Protein AF-A0A948TNM2-F1 (afdb_monomer_lite)

Organism: NCBI:txid2838731

Foldseek 3Di:
DQKKKWKKWKKWFPDDDQKTFIDIDGPDIGRDPVVSLVVLQVVLVVVVVVVVVVCVVCVVVVHDDDDGMDGQWMKIFIADPPDPPDDRWGQKMWIGGSNSHTQAIQPGRGSPPLPDADLADAPVRFDDDALAWWWFADDRMTGIWGFQFTAGHNVNQVVVQVVQVVVVHGDSHGSLSQFTWIAGQDAAPRTDGGHSNRIGHDPDDDDPVNSLLNVLVSLLCCLFVVGDDDLVSLLVQLAPPVSLVSNLVRLQVNLPDLDHDGDDDPNLVRLVVSNVSSVPDPVSSVSSVVSVVSVVVSVVVD

Structure (mmCIF, N/CA/C/O backbone):
data_AF-A0A948TNM2-F1
#
_entry.id   AF-A0A948TNM2-F1
#
loop_
_atom_site.group_PDB
_atom_site.id
_atom_site.type_symbol
_atom_site.label_atom_id
_atom_site.label_alt_id
_atom_site.label_comp_id
_atom_site.label_asym_id
_atom_site.label_entity_id
_atom_site.label_seq_id
_atom_site.pdbx_PDB_ins_code
_atom_site.Cartn_x
_atom_site.Cartn_y
_atom_site.Cartn_z
_atom_site.occupancy
_atom_site.B_iso_or_equiv
_atom_site.auth_seq_id
_atom_site.auth_comp_id
_atom_site.auth_asym_id
_atom_site.auth_atom_id
_atom_site.pdbx_PDB_model_num
ATOM 1 N N . MET A 1 1 ? 6.700 3.437 -33.173 1.00 57.34 1 MET A N 1
ATOM 2 C CA . MET A 1 1 ? 6.905 4.566 -32.240 1.00 57.34 1 MET A CA 1
ATOM 3 C C . MET A 1 1 ? 8.145 4.255 -31.426 1.00 57.34 1 MET A C 1
ATOM 5 O O . MET A 1 1 ? 8.293 3.103 -31.042 1.00 57.34 1 MET A O 1
ATOM 9 N N . ASN A 1 2 ? 9.042 5.221 -31.224 1.00 77.94 2 ASN A N 1
ATOM 10 C CA . ASN A 1 2 ? 10.232 5.009 -30.397 1.00 77.94 2 ASN A CA 1
ATOM 11 C C . ASN A 1 2 ? 9.853 5.273 -28.939 1.00 77.94 2 ASN A C 1
ATOM 13 O O . ASN A 1 2 ? 9.448 6.389 -28.610 1.00 77.94 2 ASN A O 1
ATOM 17 N N . THR A 1 3 ? 9.951 4.249 -28.096 1.00 84.06 3 THR A N 1
ATOM 18 C CA . THR A 1 3 ? 9.812 4.374 -26.644 1.00 84.06 3 THR A CA 1
ATOM 19 C C . THR A 1 3 ? 11.184 4.354 -25.985 1.00 84.06 3 THR A C 1
ATOM 21 O O . THR A 1 3 ? 12.165 3.858 -26.551 1.00 84.06 3 THR A O 1
ATOM 24 N N . ILE A 1 4 ? 11.258 4.938 -24.796 1.00 90.88 4 ILE A N 1
ATOM 25 C CA . ILE A 1 4 ? 12.421 4.871 -23.911 1.00 90.88 4 ILE A CA 1
ATOM 26 C C . ILE A 1 4 ? 11.987 4.333 -22.556 1.00 90.88 4 ILE A C 1
ATOM 28 O O . ILE A 1 4 ? 10.833 4.471 -22.170 1.00 90.88 4 ILE A O 1
ATOM 32 N N . TYR A 1 5 ? 12.925 3.738 -21.835 1.00 92.88 5 TYR A N 1
ATOM 33 C CA . TYR A 1 5 ? 12.740 3.287 -20.464 1.00 92.88 5 TYR A CA 1
ATOM 34 C C . TYR A 1 5 ? 13.511 4.227 -19.551 1.00 92.88 5 TYR A C 1
ATOM 36 O O . TYR A 1 5 ? 14.743 4.245 -19.582 1.00 92.88 5 TYR A O 1
ATOM 44 N N . GLU A 1 6 ? 12.791 5.021 -18.776 1.00 94.12 6 GLU A N 1
ATOM 45 C CA . GLU A 1 6 ? 13.362 5.844 -17.722 1.00 94.12 6 GLU A CA 1
ATOM 46 C C . GLU A 1 6 ? 13.510 5.004 -16.457 1.00 94.12 6 GLU A C 1
ATOM 48 O O . GLU A 1 6 ? 12.565 4.344 -16.036 1.00 94.12 6 GLU A O 1
ATOM 53 N N . LEU A 1 7 ? 14.706 5.013 -15.874 1.00 97.06 7 LEU A N 1
ATOM 54 C CA . LEU A 1 7 ? 14.984 4.409 -14.580 1.00 97.06 7 LEU A CA 1
ATOM 55 C C . LEU A 1 7 ? 15.016 5.508 -13.520 1.00 97.06 7 LEU A C 1
ATOM 57 O O . LEU A 1 7 ? 15.841 6.422 -13.590 1.00 97.06 7 LEU A O 1
ATOM 61 N N . ILE A 1 8 ? 14.158 5.367 -12.521 1.00 95.94 8 ILE A N 1
ATOM 62 C CA . ILE A 1 8 ? 13.980 6.304 -11.420 1.00 95.94 8 ILE A CA 1
ATOM 63 C C . ILE A 1 8 ? 14.399 5.600 -10.131 1.00 95.94 8 ILE A C 1
ATOM 65 O O . ILE A 1 8 ? 13.965 4.486 -9.834 1.00 95.94 8 ILE A O 1
ATOM 69 N N . HIS A 1 9 ? 15.269 6.245 -9.364 1.00 96.56 9 HIS A N 1
ATOM 70 C CA . HIS A 1 9 ? 15.626 5.851 -8.008 1.00 96.56 9 HIS A CA 1
ATOM 71 C C . HIS A 1 9 ? 14.720 6.578 -7.022 1.00 96.56 9 HIS A C 1
ATOM 73 O O . HIS A 1 9 ? 14.620 7.805 -7.057 1.00 96.56 9 HIS A O 1
ATOM 79 N N . ILE A 1 10 ? 14.063 5.810 -6.155 1.00 95.75 10 ILE A N 1
ATOM 80 C CA . ILE A 1 10 ? 13.128 6.323 -5.160 1.00 95.75 10 ILE A CA 1
ATOM 81 C C . ILE A 1 10 ? 13.829 6.279 -3.805 1.00 95.75 10 ILE A C 1
ATOM 83 O O . ILE A 1 10 ? 14.058 5.209 -3.231 1.00 95.75 10 ILE A O 1
ATOM 87 N N . GLU A 1 11 ? 14.171 7.449 -3.287 1.00 94.31 11 GLU A N 1
ATOM 88 C CA . GLU A 1 11 ? 14.730 7.629 -1.955 1.00 94.31 11 GLU A CA 1
ATOM 89 C C . GLU A 1 11 ? 13.631 8.015 -0.974 1.00 94.31 11 GLU A C 1
ATOM 91 O O . GLU A 1 11 ? 12.723 8.769 -1.307 1.00 94.31 11 GLU A O 1
ATOM 96 N N . VAL A 1 12 ? 13.734 7.559 0.269 1.00 93.50 12 VAL A N 1
ATOM 97 C CA . VAL A 1 12 ? 12.827 7.974 1.338 1.00 93.50 12 VAL A CA 1
ATOM 98 C C . VAL A 1 12 ? 13.608 8.447 2.550 1.00 93.50 12 VAL A C 1
ATOM 100 O O . VAL A 1 12 ? 14.609 7.849 2.949 1.00 93.50 12 VAL A O 1
ATOM 103 N N . GLU A 1 13 ? 13.141 9.530 3.159 1.00 89.81 13 GLU A N 1
ATOM 104 C CA . GLU A 1 13 ? 13.750 10.075 4.361 1.00 89.81 13 GLU A CA 1
ATOM 105 C C . GLU A 1 13 ? 13.597 9.126 5.556 1.00 89.81 13 GLU A C 1
ATOM 107 O O . GLU A 1 13 ? 12.609 8.398 5.726 1.00 89.81 13 GLU A O 1
ATOM 112 N N . ASN A 1 14 ? 14.558 9.192 6.477 1.00 83.62 14 ASN A N 1
ATOM 113 C CA . ASN A 1 14 ? 14.558 8.427 7.715 1.00 83.62 14 ASN A CA 1
ATOM 114 C C . ASN A 1 14 ? 13.606 8.987 8.784 1.00 83.62 14 ASN A C 1
ATOM 116 O O . ASN A 1 14 ? 13.937 9.109 9.963 1.00 83.62 14 ASN A O 1
ATOM 120 N N . GLN A 1 15 ? 12.378 9.273 8.367 1.00 85.19 15 GLN A N 1
ATOM 121 C CA . GLN A 1 15 ? 11.278 9.695 9.216 1.00 85.19 15 GLN A CA 1
ATOM 122 C C . GLN A 1 15 ? 10.554 8.480 9.822 1.00 85.19 15 GLN A C 1
ATOM 124 O O . GLN A 1 15 ? 10.723 7.323 9.403 1.00 85.19 15 GLN A O 1
ATOM 129 N N . ARG A 1 16 ? 9.774 8.728 10.876 1.00 88.81 16 ARG A N 1
ATOM 130 C CA . ARG A 1 16 ? 8.898 7.714 11.476 1.00 88.81 16 ARG A CA 1
ATOM 131 C C . ARG A 1 16 ? 7.598 7.640 10.685 1.00 88.81 16 ARG A C 1
ATOM 133 O O . ARG A 1 16 ? 7.156 8.631 10.133 1.00 88.81 16 ARG A O 1
ATOM 140 N N . TYR A 1 17 ? 6.964 6.476 10.719 1.00 94.44 17 TYR A N 1
ATOM 141 C CA . TYR A 1 17 ? 5.573 6.327 10.305 1.00 94.44 17 TYR A CA 1
ATOM 142 C C . TYR A 1 17 ? 4.623 7.293 11.033 1.00 94.44 17 TYR A C 1
ATOM 144 O O . TYR A 1 17 ? 4.920 7.680 12.170 1.00 94.44 17 TYR A O 1
ATOM 152 N N . PRO A 1 18 ? 3.452 7.606 10.443 1.00 94.25 18 PRO A N 1
ATOM 153 C CA . PRO A 1 18 ? 2.850 6.962 9.263 1.00 94.25 18 PRO A CA 1
ATOM 154 C C . PRO A 1 18 ? 3.358 7.469 7.916 1.00 94.25 18 PRO A C 1
ATOM 156 O O . PRO A 1 18 ? 3.362 6.682 6.983 1.00 94.25 18 PRO A O 1
ATOM 159 N N . LEU A 1 19 ? 3.844 8.705 7.839 1.00 94.19 19 LEU A N 1
ATOM 160 C CA . LEU A 1 19 ? 4.188 9.375 6.590 1.00 94.19 19 LEU A CA 1
ATOM 161 C C . LEU A 1 19 ? 5.676 9.714 6.540 1.00 94.19 19 LEU A C 1
ATOM 163 O O . LEU A 1 19 ? 6.256 10.123 7.547 1.00 94.19 19 LEU A O 1
ATOM 167 N N . ARG A 1 20 ? 6.296 9.535 5.374 1.00 93.12 20 ARG A N 1
ATOM 168 C CA . ARG A 1 20 ? 7.705 9.855 5.142 1.00 93.12 20 ARG A CA 1
ATOM 169 C C . ARG A 1 20 ? 7.870 10.524 3.789 1.00 93.12 20 ARG A C 1
ATOM 171 O O . ARG A 1 20 ? 7.269 10.088 2.813 1.00 93.12 20 ARG A O 1
ATOM 178 N N . LYS A 1 21 ? 8.723 11.540 3.721 1.00 94.38 21 LYS A N 1
ATOM 179 C CA . LYS A 1 21 ? 9.034 12.227 2.463 1.00 94.38 21 LYS A CA 1
ATOM 180 C C . LYS A 1 21 ? 9.860 11.354 1.528 1.00 94.38 21 LYS A C 1
ATOM 182 O O . LYS A 1 21 ? 10.791 10.682 1.977 1.00 94.38 21 LYS A O 1
ATOM 187 N N . ILE A 1 22 ? 9.512 11.394 0.248 1.00 93.38 22 ILE A N 1
ATOM 188 C CA . ILE A 1 22 ? 10.219 10.717 -0.830 1.00 93.38 22 ILE A CA 1
ATOM 189 C C . ILE A 1 22 ? 10.864 11.737 -1.760 1.00 93.38 22 ILE A C 1
ATOM 191 O O . ILE A 1 22 ? 10.379 12.854 -1.940 1.00 93.38 22 ILE A O 1
ATOM 195 N N . LYS A 1 23 ? 11.978 11.320 -2.353 1.00 93.50 23 LYS A N 1
ATOM 196 C CA . LYS A 1 23 ? 12.622 12.000 -3.462 1.00 93.50 23 LYS A CA 1
ATOM 197 C C . LYS A 1 23 ? 12.811 11.016 -4.609 1.00 93.50 23 LYS A C 1
ATOM 199 O O . LYS A 1 23 ? 13.346 9.927 -4.422 1.00 93.50 23 LYS A O 1
ATOM 204 N N . GLU A 1 24 ? 12.388 11.427 -5.792 1.00 93.19 24 GLU A N 1
ATOM 205 C CA . GLU A 1 24 ? 12.561 10.670 -7.025 1.00 93.19 24 GLU A CA 1
ATOM 206 C C . GLU A 1 24 ? 13.699 11.287 -7.831 1.00 93.19 24 GLU A C 1
ATOM 208 O O . GLU A 1 24 ? 13.716 12.494 -8.085 1.00 93.19 24 GLU A O 1
ATOM 213 N N . ASN A 1 25 ? 14.6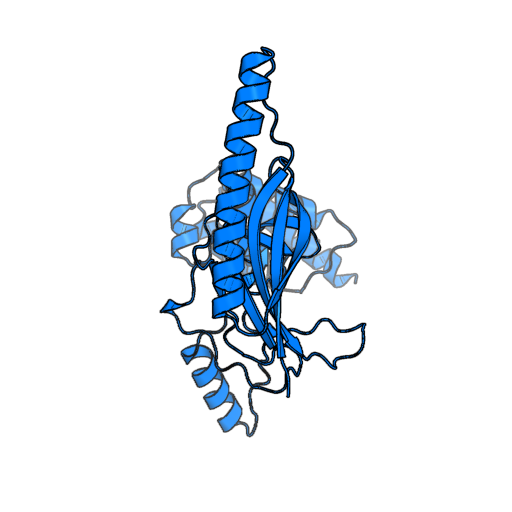64 10.466 -8.234 1.00 92.88 25 ASN A N 1
ATOM 214 C CA . ASN A 1 25 ? 15.779 10.902 -9.063 1.00 92.88 25 ASN A CA 1
ATOM 215 C C . ASN A 1 25 ? 15.818 10.050 -10.335 1.00 92.88 25 ASN A C 1
ATOM 217 O O . ASN A 1 25 ? 15.967 8.831 -10.267 1.00 92.88 25 ASN A O 1
ATOM 221 N N . SER A 1 26 ? 15.721 10.683 -11.504 1.00 93.56 26 SER A N 1
ATOM 222 C CA . SER A 1 26 ? 15.969 10.004 -12.780 1.00 93.56 26 SER A CA 1
ATOM 223 C C . SER A 1 26 ? 17.463 9.688 -12.890 1.00 93.56 26 SER A C 1
ATOM 225 O O . SER A 1 26 ? 18.293 10.598 -12.903 1.00 93.56 26 SER A O 1
ATOM 227 N N . ILE A 1 27 ? 17.816 8.400 -12.928 1.00 94.12 27 ILE A N 1
ATOM 228 C CA . ILE A 1 27 ? 19.214 7.931 -12.939 1.00 94.12 27 ILE A CA 1
ATOM 229 C C . ILE A 1 27 ? 19.663 7.418 -14.311 1.00 94.12 27 ILE A C 1
ATOM 231 O O . ILE A 1 27 ? 20.847 7.148 -14.519 1.00 94.12 27 ILE A O 1
ATOM 235 N N . GLY A 1 28 ? 18.751 7.303 -15.281 1.00 94.06 28 GLY A N 1
ATOM 236 C CA . GLY A 1 28 ? 19.132 7.023 -16.661 1.00 94.06 28 GLY A CA 1
ATOM 237 C C . GLY A 1 28 ? 17.968 6.757 -17.608 1.00 94.06 28 GLY A C 1
ATOM 238 O O . GLY A 1 28 ? 16.899 6.309 -17.205 1.00 94.06 28 GLY A O 1
ATOM 239 N N . LEU A 1 29 ? 18.223 6.982 -18.899 1.00 94.75 29 LEU A N 1
ATOM 240 C CA . LEU A 1 29 ? 17.313 6.661 -19.996 1.00 94.75 29 LEU A CA 1
ATOM 241 C C . LEU A 1 29 ? 17.891 5.518 -20.831 1.00 94.75 29 LEU A C 1
ATOM 243 O O . LEU A 1 29 ? 19.058 5.541 -21.229 1.00 94.75 29 LEU A O 1
ATOM 247 N N . PHE A 1 30 ? 17.066 4.519 -21.127 1.00 94.94 30 PHE A N 1
ATOM 248 C CA . PHE A 1 30 ? 17.490 3.284 -21.773 1.00 94.94 30 PHE A CA 1
ATOM 249 C C . PHE A 1 30 ? 16.611 2.950 -22.975 1.00 94.94 30 PHE A C 1
ATOM 251 O O . PHE A 1 30 ? 15.424 3.244 -23.024 1.00 94.94 30 PHE A O 1
ATOM 258 N N . THR A 1 31 ? 17.199 2.266 -23.953 1.00 94.00 31 THR A N 1
ATOM 259 C CA . THR A 1 31 ? 16.502 1.857 -25.186 1.00 94.00 31 THR A CA 1
ATOM 260 C C . THR A 1 31 ? 15.672 0.584 -25.034 1.00 94.00 31 THR A C 1
ATOM 262 O O . THR A 1 31 ? 14.924 0.235 -25.935 1.00 94.00 31 THR A O 1
ATOM 265 N N . THR A 1 32 ? 15.829 -0.145 -23.927 1.00 94.62 32 THR A N 1
ATOM 266 C CA . THR A 1 32 ? 15.145 -1.423 -23.671 1.00 94.62 32 THR A CA 1
ATOM 267 C C . THR A 1 32 ? 14.991 -1.634 -22.168 1.00 94.62 32 THR A C 1
ATOM 269 O O . THR A 1 32 ? 15.919 -1.285 -21.428 1.00 94.62 32 THR A O 1
ATOM 272 N N . LEU A 1 33 ? 13.931 -2.326 -21.746 1.00 94.81 33 LEU A N 1
ATOM 273 C CA . LEU A 1 33 ? 13.712 -2.721 -20.352 1.00 94.81 33 LEU A CA 1
ATOM 274 C C . LEU A 1 33 ? 14.909 -3.479 -19.753 1.00 94.81 33 LEU A C 1
ATOM 276 O O . LEU A 1 33 ? 15.366 -3.145 -18.667 1.00 94.81 33 LEU A O 1
ATOM 280 N N . GLU A 1 34 ? 15.482 -4.443 -20.481 1.00 97.31 34 GLU A N 1
ATOM 281 C CA . GLU A 1 34 ? 16.622 -5.237 -19.993 1.00 97.31 34 GLU A CA 1
ATOM 282 C C . GLU A 1 34 ? 17.845 -4.358 -19.668 1.00 97.31 34 GLU A C 1
ATOM 284 O O . GLU A 1 34 ? 18.534 -4.561 -18.667 1.00 97.31 34 GLU A O 1
ATOM 289 N N . LYS A 1 35 ? 18.117 -3.342 -20.497 1.00 97.75 35 LYS A N 1
ATOM 290 C CA . LYS A 1 35 ? 19.194 -2.374 -20.233 1.00 97.75 35 LYS A CA 1
ATOM 291 C C . LYS A 1 35 ? 18.892 -1.508 -19.011 1.00 97.75 35 LYS A C 1
ATOM 293 O O . LYS A 1 35 ? 19.814 -1.288 -18.231 1.00 97.75 35 LYS A O 1
ATOM 298 N N . ALA A 1 36 ? 17.645 -1.068 -18.827 1.00 97.56 36 ALA A N 1
ATOM 299 C CA . ALA A 1 36 ? 17.237 -0.328 -17.632 1.00 97.56 36 ALA A CA 1
ATOM 300 C C . ALA A 1 36 ? 17.401 -1.182 -16.365 1.00 97.56 36 ALA A C 1
ATOM 302 O O . ALA A 1 36 ? 18.010 -0.736 -15.400 1.00 97.56 36 ALA A O 1
ATOM 303 N N . GLN A 1 37 ? 16.989 -2.452 -16.402 1.00 98.06 37 GLN A N 1
ATOM 304 C CA . GLN A 1 37 ? 17.174 -3.401 -15.298 1.00 98.06 37 GLN A CA 1
ATOM 305 C C . GLN A 1 37 ? 18.657 -3.655 -14.992 1.00 98.06 37 GLN A C 1
ATOM 307 O O . GLN A 1 37 ? 19.063 -3.655 -13.832 1.00 98.06 37 GLN A O 1
ATOM 312 N N . LYS A 1 38 ? 19.506 -3.811 -16.016 1.00 98.00 38 LYS A N 1
ATOM 313 C CA . LYS A 1 38 ? 20.966 -3.891 -15.823 1.00 98.00 38 LYS A CA 1
ATOM 314 C C . LYS A 1 38 ? 21.534 -2.602 -15.224 1.00 98.00 38 LYS A C 1
ATOM 316 O O . LYS A 1 38 ? 22.444 -2.680 -14.404 1.00 98.00 38 LYS A O 1
ATOM 321 N N . GLY A 1 39 ? 21.018 -1.440 -15.626 1.00 97.75 39 GLY A N 1
ATOM 322 C CA . GLY A 1 39 ? 21.351 -0.139 -15.041 1.00 97.75 39 GLY A CA 1
ATOM 323 C C . GLY A 1 39 ? 20.997 -0.069 -13.555 1.00 97.75 39 GLY A C 1
ATOM 324 O O . GLY A 1 39 ? 21.856 0.267 -12.748 1.00 97.75 39 GLY A O 1
ATOM 325 N N . MET A 1 40 ? 19.787 -0.498 -13.190 1.00 98.12 40 MET A N 1
ATOM 326 C CA . MET A 1 40 ? 19.318 -0.589 -11.804 1.00 98.12 40 MET A CA 1
ATOM 327 C C . MET A 1 40 ? 20.234 -1.471 -10.955 1.00 98.12 40 MET A C 1
ATOM 329 O O . MET A 1 40 ? 20.705 -1.041 -9.908 1.00 98.12 40 MET A O 1
ATOM 333 N N . MET A 1 41 ? 20.561 -2.678 -11.426 1.00 97.88 41 MET A N 1
ATOM 334 C CA . MET A 1 41 ? 21.439 -3.583 -10.674 1.00 97.88 41 MET A CA 1
ATOM 335 C C . MET A 1 41 ? 22.857 -3.026 -10.493 1.00 97.88 41 MET A C 1
ATOM 337 O O . MET A 1 41 ? 23.485 -3.286 -9.468 1.00 97.88 41 MET A O 1
ATOM 341 N N . ARG A 1 42 ? 23.367 -2.251 -11.460 1.00 97.06 42 ARG A N 1
ATOM 342 C CA . ARG A 1 42 ? 24.647 -1.538 -11.314 1.00 97.06 42 ARG A CA 1
ATOM 343 C C . ARG A 1 42 ? 24.547 -0.440 -10.263 1.00 97.06 42 ARG A C 1
ATOM 345 O O . ARG A 1 42 ? 25.373 -0.420 -9.363 1.00 97.06 42 ARG A O 1
ATOM 352 N N . HIS A 1 43 ? 23.503 0.386 -10.329 1.00 96.75 43 HIS A N 1
ATOM 353 C CA . HIS A 1 43 ? 23.261 1.438 -9.344 1.00 96.75 43 HIS A CA 1
ATOM 354 C C . HIS A 1 43 ? 23.161 0.874 -7.922 1.00 96.75 43 HIS A C 1
ATOM 356 O O . HIS A 1 43 ? 23.785 1.402 -7.013 1.00 96.75 43 HIS A O 1
ATOM 362 N N . ILE A 1 44 ? 22.437 -0.233 -7.722 1.00 95.62 44 ILE A N 1
ATOM 363 C CA . ILE A 1 44 ? 22.359 -0.918 -6.421 1.00 95.62 44 ILE A CA 1
ATOM 364 C C . ILE A 1 44 ? 23.754 -1.342 -5.942 1.00 95.62 44 ILE A C 1
ATOM 366 O O . ILE A 1 44 ? 24.104 -1.132 -4.784 1.00 95.62 44 ILE A O 1
ATOM 370 N N . ALA A 1 45 ? 24.564 -1.939 -6.820 1.00 94.50 45 ALA A N 1
ATOM 371 C CA . ALA A 1 45 ? 25.908 -2.383 -6.460 1.00 94.50 45 ALA A CA 1
ATOM 372 C C . ALA A 1 45 ? 26.846 -1.215 -6.114 1.00 94.50 45 ALA A C 1
ATOM 374 O O . ALA A 1 45 ? 27.697 -1.362 -5.235 1.00 94.50 45 ALA A O 1
ATOM 375 N N . ASP A 1 46 ? 26.706 -0.079 -6.794 1.00 92.56 46 ASP A N 1
ATOM 376 C CA . ASP A 1 46 ? 27.507 1.116 -6.539 1.00 92.56 46 ASP A CA 1
ATOM 377 C C . ASP A 1 46 ? 27.082 1.794 -5.225 1.00 92.56 46 ASP A C 1
ATOM 379 O O . ASP A 1 46 ? 27.935 2.025 -4.369 1.00 92.56 46 ASP A O 1
ATOM 383 N N . GLU A 1 47 ? 25.776 1.936 -4.982 1.00 88.94 47 GLU A N 1
ATOM 384 C CA . GLU A 1 47 ? 25.199 2.388 -3.704 1.00 88.94 47 GLU A CA 1
ATOM 385 C C . GLU A 1 47 ? 25.675 1.542 -2.515 1.00 88.94 47 GLU A C 1
ATOM 387 O O . GLU A 1 47 ? 26.013 2.062 -1.452 1.00 88.94 47 GLU A O 1
ATOM 392 N N . MET A 1 48 ? 25.712 0.214 -2.662 1.00 87.19 48 MET A N 1
ATOM 393 C CA . MET A 1 48 ? 26.184 -0.674 -1.594 1.00 87.19 48 MET A CA 1
ATOM 394 C C . MET A 1 48 ? 27.657 -0.428 -1.251 1.00 87.19 48 MET A C 1
ATOM 396 O O . MET A 1 48 ? 28.013 -0.419 -0.071 1.00 87.19 48 MET A O 1
ATOM 400 N N . LYS A 1 49 ? 28.509 -0.215 -2.261 1.00 88.56 49 LYS A N 1
ATOM 401 C CA . LYS A 1 49 ? 29.936 0.079 -2.056 1.00 88.56 49 LYS A CA 1
ATOM 402 C C . LYS A 1 49 ? 30.140 1.446 -1.416 1.00 88.56 49 LYS A C 1
ATOM 404 O O . LYS A 1 49 ? 30.964 1.564 -0.513 1.00 88.56 49 LYS A O 1
ATOM 409 N N . GLU A 1 50 ? 29.405 2.456 -1.875 1.00 84.81 50 GLU A N 1
ATOM 410 C CA . GLU A 1 50 ? 29.485 3.812 -1.334 1.00 84.81 50 GLU A CA 1
ATOM 411 C C . GLU A 1 50 ? 29.054 3.831 0.135 1.00 84.81 50 GLU A C 1
ATOM 413 O O . GLU A 1 50 ? 29.817 4.277 0.988 1.00 84.81 50 GLU A O 1
ATOM 418 N N . ASN A 1 51 ? 27.919 3.209 0.464 1.00 83.88 51 ASN A N 1
ATOM 419 C CA . ASN A 1 51 ? 27.449 3.089 1.844 1.00 83.88 51 ASN A CA 1
ATOM 420 C C . ASN A 1 51 ? 28.450 2.357 2.757 1.00 83.88 51 ASN A C 1
ATOM 422 O O . ASN A 1 51 ? 28.660 2.773 3.898 1.00 83.88 51 ASN A O 1
ATOM 426 N N . GLU A 1 52 ? 29.088 1.280 2.281 1.00 84.62 52 GLU A N 1
ATOM 427 C CA . GLU A 1 52 ? 30.129 0.576 3.043 1.00 84.62 52 GLU A CA 1
ATOM 428 C C . GLU A 1 52 ? 31.360 1.463 3.275 1.00 84.62 52 GLU A C 1
ATOM 430 O O . GLU A 1 52 ? 31.900 1.500 4.383 1.00 84.62 52 GLU A O 1
ATOM 435 N N . HIS A 1 53 ? 31.798 2.190 2.246 1.00 81.56 53 HIS A N 1
ATOM 436 C CA . HIS A 1 53 ? 32.936 3.098 2.334 1.00 81.56 53 HIS A CA 1
ATOM 437 C C . HIS A 1 53 ? 32.665 4.251 3.306 1.00 81.56 53 HIS A C 1
ATOM 439 O O . HIS A 1 53 ? 33.445 4.464 4.234 1.00 81.56 53 HIS A O 1
ATOM 445 N N . THR A 1 54 ? 31.533 4.941 3.153 1.00 79.19 54 THR A N 1
ATOM 446 C CA . THR A 1 54 ? 31.119 6.033 4.038 1.00 79.19 54 THR A CA 1
ATOM 447 C C . THR A 1 54 ? 31.010 5.556 5.478 1.00 79.19 54 THR A C 1
ATOM 449 O O . THR A 1 54 ? 31.521 6.209 6.382 1.00 79.19 54 THR A O 1
ATOM 452 N N . ARG A 1 55 ? 30.403 4.387 5.714 1.00 81.12 55 ARG A N 1
ATOM 453 C CA . ARG A 1 55 ? 30.289 3.827 7.062 1.00 81.12 55 ARG A CA 1
ATOM 454 C C . ARG A 1 55 ? 31.656 3.615 7.725 1.00 81.12 55 ARG A C 1
ATOM 456 O O . ARG A 1 55 ? 31.783 3.933 8.904 1.00 81.12 55 ARG A O 1
ATOM 463 N N . LYS A 1 56 ? 32.659 3.119 6.990 1.00 82.94 56 LYS A N 1
ATOM 464 C CA . LYS A 1 56 ? 34.029 2.949 7.511 1.00 82.94 56 LYS A CA 1
ATOM 465 C C . LYS A 1 56 ? 34.655 4.282 7.919 1.00 82.94 56 LYS A C 1
ATOM 467 O O . LYS A 1 56 ? 35.225 4.350 8.998 1.00 82.94 56 LYS A O 1
ATOM 472 N N . LEU A 1 57 ? 34.477 5.339 7.122 1.00 82.12 57 LEU A N 1
ATOM 473 C CA . LEU A 1 57 ? 34.977 6.681 7.456 1.00 82.12 57 LEU A CA 1
ATOM 474 C C . LEU A 1 57 ? 34.377 7.210 8.771 1.00 82.12 57 LEU A C 1
ATOM 476 O O . LEU A 1 57 ? 35.112 7.658 9.642 1.00 82.12 57 LEU A O 1
ATOM 480 N N . PHE A 1 58 ? 33.057 7.081 8.968 1.00 81.69 58 PHE A N 1
ATOM 481 C CA . PHE A 1 58 ? 32.419 7.473 10.237 1.00 81.69 58 PHE A CA 1
ATOM 482 C C . PHE A 1 58 ? 32.949 6.663 11.433 1.00 81.69 58 PHE A C 1
ATOM 484 O O . PHE A 1 58 ? 33.168 7.225 12.506 1.00 81.69 58 PHE A O 1
ATOM 491 N N . GLU A 1 59 ? 33.151 5.350 11.260 1.00 81.56 59 GLU A N 1
ATOM 492 C CA . GLU A 1 59 ? 33.707 4.476 12.302 1.00 81.56 59 GLU A CA 1
ATOM 493 C C . GLU A 1 59 ? 35.162 4.856 12.659 1.00 81.56 59 GLU A C 1
ATOM 495 O O . GLU A 1 59 ? 35.512 4.839 13.840 1.00 81.56 59 GLU A O 1
ATOM 500 N N . GLU A 1 60 ? 35.983 5.247 11.676 1.00 84.38 60 GLU A N 1
ATOM 501 C CA . GLU A 1 60 ? 37.359 5.736 11.872 1.00 84.38 60 GLU A CA 1
ATOM 502 C C . GLU A 1 60 ? 37.408 7.086 12.605 1.00 84.38 60 GLU A C 1
ATOM 504 O O . GLU A 1 60 ? 38.234 7.268 13.502 1.00 84.38 60 GLU A O 1
ATOM 509 N N . ASP A 1 61 ? 36.475 7.991 12.303 1.00 82.19 61 ASP A N 1
ATOM 510 C CA . ASP A 1 61 ? 36.369 9.313 12.938 1.00 82.19 61 ASP A CA 1
ATOM 511 C C . ASP A 1 61 ? 35.717 9.270 14.338 1.00 82.19 61 ASP A C 1
ATOM 513 O O . ASP A 1 61 ? 35.564 10.296 15.007 1.00 82.19 61 ASP A O 1
ATOM 517 N N . GLY A 1 62 ? 35.324 8.084 14.820 1.00 77.94 62 GLY A N 1
ATOM 518 C CA . GLY A 1 62 ? 34.643 7.909 16.108 1.00 77.94 62 GLY A CA 1
ATOM 519 C C . GLY A 1 62 ? 33.220 8.484 16.139 1.00 77.94 62 GLY A C 1
ATOM 520 O O . GLY A 1 62 ? 32.610 8.591 17.209 1.00 77.94 62 GLY A O 1
ATOM 521 N N . GLU A 1 63 ? 32.673 8.842 14.977 1.00 75.75 63 GLU A N 1
ATOM 522 C CA . GLU A 1 63 ? 31.327 9.369 14.826 1.00 75.75 63 GLU A CA 1
ATOM 523 C C . GLU A 1 63 ? 30.307 8.251 14.577 1.00 75.75 63 GLU A C 1
ATOM 525 O O . GLU A 1 63 ? 30.569 7.208 13.980 1.00 75.75 63 GLU A O 1
ATOM 530 N N . LYS A 1 64 ? 29.066 8.465 15.025 1.00 70.69 64 LYS A N 1
ATOM 531 C CA . LYS A 1 64 ? 27.972 7.555 14.673 1.00 70.69 64 LYS A CA 1
ATOM 532 C C . LYS A 1 64 ? 27.447 7.910 13.294 1.00 70.69 64 LYS A C 1
ATOM 534 O O . LYS A 1 64 ? 26.835 8.966 13.133 1.00 70.69 64 LYS A O 1
ATOM 539 N N . TRP A 1 65 ? 27.583 6.979 12.354 1.00 66.25 65 TRP A N 1
ATOM 540 C CA . TRP A 1 65 ? 26.930 7.065 11.052 1.00 66.25 65 TRP A CA 1
ATOM 541 C C . TRP A 1 65 ? 25.425 7.337 11.208 1.00 66.25 65 TRP A C 1
ATOM 543 O O . TRP A 1 65 ? 24.709 6.607 11.905 1.00 66.25 65 TRP A O 1
ATOM 553 N N . LYS A 1 66 ? 24.943 8.412 10.575 1.00 65.88 66 LYS A N 1
ATOM 554 C CA . LYS A 1 66 ? 23.526 8.790 10.536 1.00 65.88 66 LYS A CA 1
ATOM 555 C C . LYS A 1 66 ? 23.015 8.686 9.105 1.00 65.88 66 LYS A C 1
ATOM 557 O O . LYS A 1 66 ? 23.380 9.487 8.254 1.00 65.88 66 LYS A O 1
ATOM 562 N N . ILE A 1 67 ? 22.130 7.723 8.873 1.00 69.00 67 ILE A N 1
ATOM 563 C CA . ILE A 1 67 ? 21.390 7.595 7.616 1.00 69.00 67 ILE A CA 1
ATOM 564 C C . ILE A 1 67 ? 20.237 8.606 7.619 1.00 69.00 67 ILE A C 1
ATOM 566 O O . ILE A 1 67 ? 19.327 8.497 8.453 1.00 69.00 67 ILE A O 1
ATOM 570 N N . TYR A 1 68 ? 20.265 9.558 6.686 1.00 75.44 68 TYR A N 1
ATOM 571 C CA . TYR A 1 68 ? 19.204 10.556 6.503 1.00 75.44 68 TYR A CA 1
ATOM 572 C C . TYR A 1 68 ? 18.142 10.116 5.488 1.00 75.44 68 TYR A C 1
ATOM 574 O O . TYR A 1 68 ? 16.964 10.393 5.707 1.00 75.44 68 TYR A O 1
ATOM 582 N N . SER A 1 69 ? 18.524 9.367 4.454 1.00 82.62 69 SER A N 1
ATOM 583 C CA . SER A 1 69 ? 17.632 8.741 3.472 1.00 82.62 69 SER A CA 1
ATOM 584 C C . SER A 1 69 ? 18.078 7.308 3.182 1.00 82.62 69 SER A C 1
ATOM 586 O O . SER A 1 69 ? 19.219 6.937 3.441 1.00 82.62 69 SER A O 1
ATOM 588 N N . TYR A 1 70 ? 17.172 6.475 2.688 1.00 87.50 70 TYR A N 1
ATOM 589 C CA . TYR A 1 70 ? 17.495 5.151 2.160 1.00 87.50 70 TYR A CA 1
ATOM 590 C C . TYR A 1 70 ? 16.739 4.919 0.864 1.00 87.50 70 TYR A C 1
ATOM 592 O O . TYR A 1 70 ? 15.669 5.485 0.643 1.00 87.50 70 TYR A O 1
ATOM 600 N N . THR A 1 71 ? 17.272 4.031 0.034 1.00 92.75 71 THR A N 1
ATOM 601 C CA . THR A 1 71 ? 16.559 3.518 -1.132 1.00 92.75 71 THR A CA 1
ATOM 602 C C . THR A 1 71 ? 15.262 2.853 -0.682 1.00 92.75 71 THR A C 1
ATOM 604 O O . THR A 1 71 ? 15.278 1.823 -0.004 1.00 92.75 71 THR A O 1
ATOM 607 N N . PHE A 1 72 ? 14.137 3.452 -1.060 1.00 95.00 72 PHE A N 1
ATOM 608 C CA . PHE A 1 72 ? 12.812 2.862 -0.924 1.00 95.00 72 PHE A CA 1
ATOM 609 C C . PHE A 1 72 ? 12.612 1.780 -1.987 1.00 95.00 72 PHE A C 1
ATOM 611 O O . PHE A 1 72 ? 12.242 0.646 -1.677 1.00 95.00 72 PHE A O 1
ATOM 618 N N . GLY A 1 73 ? 12.950 2.120 -3.231 1.00 96.56 73 GLY A N 1
ATOM 619 C CA . GLY A 1 73 ? 12.793 1.257 -4.388 1.00 96.56 73 GLY A CA 1
ATOM 620 C C . GLY A 1 73 ? 13.267 1.923 -5.672 1.00 96.56 73 GLY A C 1
ATOM 621 O O . GLY A 1 73 ? 13.970 2.934 -5.650 1.00 96.56 73 GLY A O 1
ATOM 622 N N . TYR A 1 74 ? 12.869 1.334 -6.790 1.00 97.56 74 TYR A N 1
ATOM 623 C CA . TYR A 1 74 ? 13.114 1.864 -8.125 1.00 97.56 74 TYR A CA 1
ATOM 624 C C . TYR A 1 74 ? 11.840 1.788 -8.951 1.00 97.56 74 TYR A C 1
ATOM 626 O O . TYR A 1 74 ? 11.028 0.885 -8.755 1.00 97.56 74 TYR A O 1
ATOM 634 N N . GLU A 1 75 ? 11.710 2.680 -9.918 1.00 96.06 75 GLU A N 1
ATOM 635 C CA . GLU A 1 75 ? 10.695 2.610 -10.960 1.00 96.06 75 GLU A CA 1
ATOM 636 C C . GLU A 1 75 ? 11.376 2.532 -12.327 1.00 96.06 75 GLU A C 1
ATOM 638 O O . GLU A 1 75 ? 12.375 3.202 -12.585 1.00 96.06 75 GLU A O 1
ATOM 643 N N . ILE A 1 76 ? 10.844 1.689 -13.209 1.00 95.81 76 ILE A N 1
ATOM 644 C CA . ILE A 1 76 ? 11.147 1.722 -14.635 1.00 95.81 76 ILE A CA 1
ATOM 645 C C . ILE A 1 76 ? 9.856 2.049 -15.377 1.00 95.81 76 ILE A C 1
ATOM 647 O O . ILE A 1 76 ? 8.955 1.209 -15.463 1.00 95.81 76 ILE A O 1
ATOM 651 N N . ALA A 1 77 ? 9.805 3.253 -15.938 1.00 91.50 77 ALA A N 1
ATOM 652 C CA . ALA A 1 77 ? 8.692 3.744 -16.734 1.00 91.50 77 ALA A CA 1
ATOM 653 C C . ALA A 1 77 ? 9.051 3.707 -18.223 1.00 91.50 77 ALA A C 1
ATOM 655 O O . ALA A 1 77 ? 10.032 4.309 -18.662 1.00 91.50 77 ALA A O 1
ATOM 656 N N . GLU A 1 78 ? 8.253 3.004 -19.022 1.00 90.06 78 GLU A N 1
ATOM 657 C CA . GLU A 1 78 ? 8.312 3.113 -20.476 1.00 90.06 78 GLU A CA 1
ATOM 658 C C . GLU A 1 78 ? 7.553 4.364 -20.916 1.00 90.06 78 GLU A C 1
ATOM 660 O O . GLU A 1 78 ? 6.388 4.518 -20.569 1.00 90.06 78 GLU A O 1
ATOM 665 N N . ARG A 1 79 ? 8.179 5.245 -21.695 1.00 84.88 79 ARG A N 1
ATOM 666 C CA . ARG A 1 79 ? 7.600 6.526 -22.127 1.00 84.88 79 ARG A CA 1
ATOM 667 C C . ARG A 1 79 ? 7.717 6.708 -23.635 1.00 84.88 79 ARG A C 1
ATOM 669 O O . ARG A 1 79 ? 8.668 6.222 -24.255 1.00 84.88 79 ARG A O 1
ATOM 676 N N . GLU A 1 80 ? 6.766 7.417 -24.240 1.00 80.62 80 GLU A N 1
ATOM 677 C CA . GLU A 1 80 ? 6.896 7.858 -25.630 1.00 80.62 80 GLU A CA 1
ATOM 678 C C . GLU A 1 80 ? 7.835 9.068 -25.726 1.00 80.62 80 GLU A C 1
ATOM 680 O O . GLU A 1 80 ? 7.706 10.035 -24.987 1.00 80.62 80 GLU A O 1
ATOM 685 N N . VAL A 1 81 ? 8.774 9.046 -26.678 1.00 75.38 81 VAL A N 1
ATOM 686 C CA . VAL A 1 81 ? 9.767 10.130 -26.849 1.00 75.38 81 VAL A CA 1
ATOM 687 C C . VAL A 1 81 ? 9.135 11.456 -27.309 1.00 75.38 81 VAL A C 1
ATOM 689 O O . VAL A 1 81 ? 9.734 12.513 -27.137 1.00 75.38 81 VAL A O 1
ATOM 692 N N . ASN A 1 82 ? 7.934 11.407 -27.896 1.00 67.94 82 ASN A N 1
ATOM 693 C CA . ASN A 1 82 ? 7.291 12.548 -28.554 1.00 67.94 82 ASN A CA 1
ATOM 694 C C . ASN A 1 82 ? 6.071 13.107 -27.799 1.00 67.94 82 ASN A C 1
ATOM 696 O O . ASN A 1 82 ? 5.422 14.016 -28.320 1.00 67.94 82 ASN A O 1
ATOM 700 N N . GLU A 1 83 ? 5.730 12.586 -26.617 1.00 61.94 83 GLU A N 1
ATOM 701 C CA . GLU A 1 83 ? 4.672 13.191 -25.803 1.00 61.94 83 GLU A CA 1
ATOM 702 C C . GLU A 1 83 ? 5.180 14.515 -25.213 1.00 61.94 83 GLU A C 1
ATOM 704 O O . GLU A 1 83 ? 6.196 14.581 -24.522 1.00 61.94 83 GLU A O 1
ATOM 709 N N . LEU A 1 84 ? 4.502 15.604 -25.587 1.00 48.47 84 LEU A N 1
ATOM 710 C CA . LEU A 1 84 ? 4.831 16.977 -25.209 1.00 48.47 84 LEU A CA 1
ATOM 711 C C . LEU A 1 84 ? 4.879 17.122 -23.680 1.00 48.47 84 LEU A C 1
ATOM 713 O O . LEU A 1 84 ? 3.923 16.777 -22.988 1.00 48.47 84 LEU A O 1
ATOM 717 N N . TYR A 1 85 ? 5.985 17.691 -23.188 1.00 43.84 85 TYR A N 1
ATOM 718 C CA . TYR A 1 85 ? 6.218 18.136 -21.810 1.00 43.84 85 TYR A CA 1
ATOM 719 C C . TYR A 1 85 ? 4.932 18.639 -21.126 1.00 43.84 85 TYR A C 1
ATOM 721 O O . TYR A 1 85 ? 4.497 19.764 -21.369 1.00 43.84 85 TYR A O 1
ATOM 729 N N . GLY A 1 86 ? 4.329 17.814 -20.264 1.00 46.72 86 GLY A N 1
ATOM 730 C CA . GLY A 1 86 ? 3.157 18.209 -19.472 1.00 46.72 86 GLY A CA 1
ATOM 731 C C . GLY A 1 86 ? 2.235 17.067 -19.044 1.00 46.72 86 GLY A C 1
ATOM 732 O O . GLY A 1 86 ? 1.591 17.181 -18.006 1.00 46.72 86 GLY A O 1
ATOM 733 N N . GLN A 1 87 ? 2.207 15.956 -19.781 1.00 48.34 87 GLN A N 1
ATOM 734 C CA . GLN A 1 87 ? 1.521 14.723 -19.380 1.00 48.34 87 GLN A CA 1
ATOM 735 C C . GLN A 1 87 ? 2.540 13.588 -19.416 1.00 48.34 87 GLN A C 1
ATOM 737 O O . GLN A 1 87 ? 2.797 13.004 -20.461 1.00 48.34 87 GLN A O 1
ATOM 742 N N . TRP A 1 88 ? 3.191 13.329 -18.280 1.00 49.88 88 TRP A N 1
ATOM 743 C CA . TRP A 1 88 ? 4.130 12.216 -18.113 1.00 49.88 88 TRP A CA 1
ATOM 744 C C . TRP A 1 88 ? 3.358 10.906 -18.008 1.00 49.88 88 TRP A C 1
ATOM 746 O O . TRP A 1 88 ? 3.343 10.248 -16.970 1.00 49.88 88 TRP A O 1
ATOM 756 N N . CYS A 1 89 ? 2.666 10.549 -19.076 1.00 60.28 89 CYS A N 1
ATOM 757 C CA . CYS A 1 89 ? 1.951 9.304 -19.133 1.00 60.28 89 CYS A CA 1
ATOM 758 C C . CYS A 1 89 ? 2.923 8.185 -19.511 1.00 60.28 89 CYS A C 1
ATOM 760 O O . CYS A 1 89 ? 3.683 8.271 -20.475 1.00 60.28 89 CYS A O 1
ATOM 762 N N . SER A 1 90 ? 2.954 7.139 -18.698 1.00 70.44 90 SER A N 1
ATOM 763 C CA . SER A 1 90 ? 3.769 5.968 -18.987 1.00 70.44 90 SER A CA 1
ATOM 764 C C . SER A 1 90 ? 2.991 5.034 -19.913 1.00 70.44 90 SER A C 1
ATOM 766 O O . SER A 1 90 ? 1.774 4.914 -19.849 1.00 70.44 90 SER A O 1
ATOM 768 N N . ARG A 1 91 ? 3.690 4.327 -20.791 1.00 77.00 91 ARG A N 1
ATOM 769 C CA . ARG A 1 91 ? 3.140 3.150 -21.457 1.00 77.00 91 ARG A CA 1
ATOM 770 C C . ARG A 1 91 ? 3.015 2.024 -20.448 1.00 77.00 91 ARG A C 1
ATOM 772 O O . ARG A 1 91 ? 1.923 1.571 -20.138 1.00 77.00 91 ARG A O 1
ATOM 779 N N . SER A 1 92 ? 4.133 1.635 -19.853 1.00 86.44 92 SER A N 1
ATOM 780 C CA . SER A 1 92 ? 4.157 0.650 -18.778 1.00 86.44 92 SER A CA 1
ATOM 781 C C . SER A 1 92 ? 4.987 1.156 -17.608 1.00 86.44 92 SER A C 1
ATOM 783 O O . SER A 1 92 ? 5.956 1.887 -17.804 1.00 86.44 92 SER A O 1
ATOM 785 N N . VAL A 1 93 ? 4.609 0.760 -16.395 1.00 90.69 93 VAL A N 1
ATOM 786 C CA . VAL A 1 93 ? 5.352 1.056 -15.166 1.00 90.69 93 VAL A CA 1
ATOM 787 C C . VAL A 1 93 ? 5.669 -0.252 -14.461 1.00 90.69 93 VAL A C 1
ATOM 789 O O . VAL A 1 93 ? 4.840 -1.166 -14.396 1.00 90.69 93 VAL A O 1
ATOM 792 N N . ARG A 1 94 ? 6.899 -0.357 -13.962 1.00 94.81 94 ARG A N 1
ATOM 793 C CA . ARG A 1 94 ? 7.351 -1.438 -13.086 1.00 94.81 94 ARG A CA 1
ATOM 794 C C . ARG A 1 94 ? 8.052 -0.833 -11.901 1.00 94.81 94 ARG A C 1
ATOM 796 O O . ARG A 1 94 ? 8.980 -0.053 -12.087 1.00 94.81 94 ARG A O 1
ATOM 803 N N . THR A 1 95 ? 7.669 -1.251 -10.710 1.00 96.62 95 THR A N 1
ATOM 804 C CA . THR A 1 95 ? 8.374 -0.859 -9.500 1.00 96.62 95 THR A CA 1
ATOM 805 C C . THR A 1 95 ? 9.149 -2.035 -8.943 1.00 96.62 95 THR A C 1
ATOM 807 O O . THR A 1 95 ? 8.780 -3.201 -9.096 1.00 96.62 95 THR A O 1
ATOM 810 N N . TYR A 1 96 ? 10.255 -1.728 -8.288 1.00 98.06 96 TYR A N 1
ATOM 811 C CA . TYR A 1 96 ? 11.190 -2.680 -7.718 1.00 98.06 96 TYR A CA 1
ATOM 812 C C . TYR A 1 96 ? 11.495 -2.274 -6.284 1.00 98.06 96 TYR A C 1
ATOM 814 O O . TYR A 1 96 ? 11.520 -1.093 -5.939 1.00 98.06 96 TYR A O 1
ATOM 822 N N . LYS A 1 97 ? 11.741 -3.262 -5.432 1.00 97.06 97 LYS A N 1
ATOM 823 C CA . LYS A 1 97 ? 12.226 -3.047 -4.069 1.00 97.06 97 LYS A CA 1
ATOM 824 C C . LYS A 1 97 ? 13.671 -2.541 -4.110 1.00 97.06 97 LYS A C 1
ATOM 826 O O . LYS A 1 97 ? 14.355 -2.640 -5.128 1.00 97.06 97 LYS A O 1
ATOM 831 N N . SER A 1 98 ? 14.174 -2.070 -2.974 1.00 95.06 98 SER A N 1
ATOM 832 C CA . SER A 1 98 ? 15.545 -1.554 -2.840 1.00 95.06 98 SER A CA 1
ATOM 833 C C . SER A 1 98 ? 16.658 -2.539 -3.225 1.00 95.06 98 SER A C 1
ATOM 835 O O . SER A 1 98 ? 17.763 -2.119 -3.548 1.00 95.06 98 SER A O 1
ATOM 837 N N . ASN A 1 99 ? 16.374 -3.843 -3.224 1.00 95.38 99 ASN A N 1
ATOM 838 C CA . ASN A 1 99 ? 17.296 -4.901 -3.645 1.00 95.38 99 ASN A CA 1
ATOM 839 C C . ASN A 1 99 ? 17.175 -5.282 -5.136 1.00 95.38 99 ASN A C 1
ATOM 841 O O . ASN A 1 99 ? 17.837 -6.223 -5.571 1.00 95.38 99 ASN A O 1
ATOM 845 N N . GLY A 1 100 ? 16.316 -4.604 -5.904 1.00 96.62 100 GLY A N 1
ATOM 846 C CA . GLY A 1 100 ? 16.073 -4.878 -7.323 1.00 96.62 100 GLY A CA 1
ATOM 847 C C . GLY A 1 100 ? 15.070 -6.003 -7.606 1.00 96.62 100 GLY A C 1
ATOM 848 O O . GLY A 1 100 ? 14.804 -6.298 -8.769 1.00 96.62 100 GLY A O 1
ATOM 849 N N . GLU A 1 101 ? 14.485 -6.631 -6.581 1.00 97.56 101 GLU A N 1
ATOM 850 C CA . GLU A 1 101 ? 13.372 -7.568 -6.762 1.00 97.56 101 GLU A CA 1
ATOM 851 C C . GLU A 1 101 ? 12.128 -6.816 -7.253 1.00 97.56 101 GLU A C 1
ATOM 853 O O . GLU A 1 101 ? 11.817 -5.738 -6.745 1.00 97.56 101 GLU A O 1
ATOM 858 N N . LEU A 1 102 ? 11.389 -7.387 -8.208 1.00 97.31 102 LEU A N 1
ATOM 859 C CA . LEU A 1 102 ? 10.137 -6.801 -8.688 1.00 97.31 102 LEU A CA 1
ATOM 860 C C . LEU A 1 102 ? 9.153 -6.604 -7.520 1.00 97.31 102 LEU A C 1
ATOM 862 O O . LEU A 1 102 ? 8.862 -7.537 -6.769 1.00 97.31 102 LEU A O 1
ATOM 866 N N . ASN A 1 103 ? 8.650 -5.380 -7.368 1.00 96.94 103 ASN A N 1
ATOM 867 C CA . ASN A 1 103 ? 7.557 -5.062 -6.459 1.00 96.94 103 ASN A CA 1
ATOM 868 C C . ASN A 1 103 ? 6.221 -5.357 -7.144 1.00 96.94 103 ASN A C 1
ATOM 870 O O . ASN A 1 103 ? 5.462 -6.183 -6.637 1.00 96.94 103 ASN A O 1
ATOM 874 N N . ASP A 1 104 ? 5.964 -4.714 -8.286 1.00 96.00 104 ASP A N 1
ATOM 875 C CA . ASP A 1 104 ? 4.790 -4.943 -9.131 1.00 96.00 104 ASP A CA 1
ATOM 876 C C . ASP A 1 104 ? 5.002 -4.374 -10.546 1.00 96.00 104 ASP A C 1
AT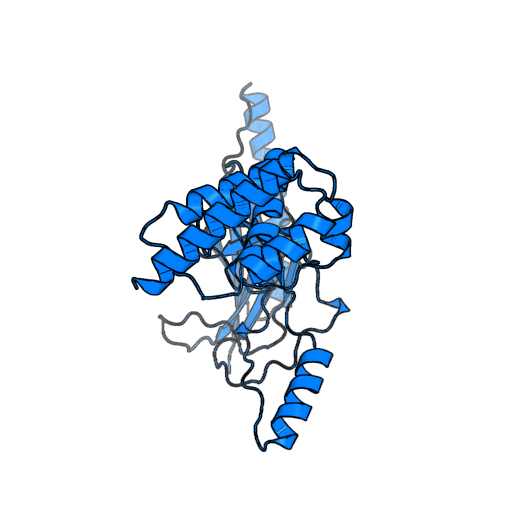OM 878 O O . ASP A 1 104 ? 5.981 -3.677 -10.824 1.00 96.00 104 ASP A O 1
ATOM 882 N N . GLU A 1 105 ? 4.052 -4.647 -11.435 1.00 93.50 105 GLU A N 1
ATOM 883 C CA . GLU A 1 105 ? 3.957 -4.052 -12.766 1.00 93.50 105 GLU A CA 1
ATOM 884 C C . GLU A 1 105 ? 2.505 -3.692 -13.106 1.00 93.50 105 GLU A C 1
ATOM 886 O O . GLU A 1 105 ? 1.567 -4.360 -12.659 1.00 93.50 105 GLU A O 1
ATOM 891 N N . CYS A 1 106 ? 2.317 -2.661 -13.931 1.00 86.50 106 CYS A N 1
ATOM 892 C CA . CYS A 1 106 ? 1.020 -2.402 -14.554 1.00 86.50 106 CYS A CA 1
ATOM 893 C C . CYS A 1 106 ? 0.670 -3.527 -15.533 1.00 86.50 106 CYS A C 1
ATOM 895 O O . CYS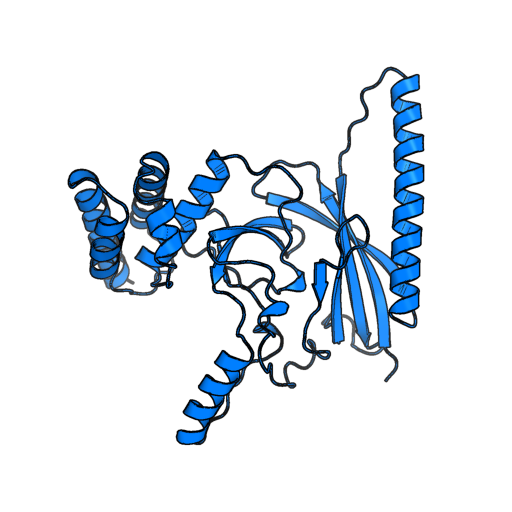 A 1 106 ? 1.525 -4.009 -16.282 1.00 86.50 106 CYS A O 1
ATOM 897 N N . LEU A 1 107 ? -0.606 -3.911 -15.572 1.00 79.50 107 LEU A N 1
ATOM 898 C CA . LEU A 1 107 ? -1.089 -4.943 -16.496 1.00 79.50 107 LEU A CA 1
ATOM 899 C C . LEU A 1 107 ? -1.476 -4.420 -17.881 1.00 79.50 107 LEU A C 1
ATOM 901 O O . LEU A 1 107 ? -1.603 -5.216 -18.810 1.00 79.50 107 LEU A O 1
ATOM 905 N N . ILE A 1 108 ? -1.635 -3.105 -18.025 1.00 72.19 108 ILE A N 1
ATOM 906 C CA . ILE A 1 108 ? -1.899 -2.442 -19.304 1.00 72.19 108 ILE A CA 1
ATOM 907 C C . ILE A 1 108 ? -0.652 -1.654 -19.702 1.00 72.19 108 ILE A C 1
ATOM 909 O O . ILE A 1 108 ? -0.072 -0.940 -18.887 1.00 72.19 108 ILE A O 1
ATOM 913 N N . ALA A 1 109 ? -0.237 -1.817 -20.959 1.00 59.28 109 ALA A N 1
ATOM 914 C CA . ALA A 1 109 ? 0.963 -1.207 -21.530 1.00 59.28 109 ALA A CA 1
ATOM 915 C C . ALA A 1 109 ? 0.718 0.177 -22.166 1.00 59.28 109 ALA A C 1
ATOM 917 O O . ALA A 1 109 ? 1.611 0.706 -22.824 1.00 59.28 109 ALA A O 1
ATOM 918 N N . ASP A 1 110 ? -0.461 0.771 -21.981 1.00 64.12 110 ASP A N 1
ATOM 919 C CA . ASP A 1 110 ? -0.782 2.134 -22.416 1.00 64.12 110 ASP A CA 1
ATOM 920 C C . ASP A 1 110 ? -1.603 2.854 -21.324 1.00 64.12 110 ASP A C 1
ATOM 922 O O . ASP A 1 110 ? -2.797 3.116 -21.484 1.00 64.12 110 ASP A O 1
ATOM 926 N N . THR A 1 111 ? -0.979 3.138 -20.166 1.00 58.75 111 THR A N 1
ATOM 927 C CA . THR A 1 111 ? -1.654 3.901 -19.088 1.00 58.75 111 THR A CA 1
ATOM 928 C C . THR A 1 111 ? -1.944 5.353 -19.492 1.00 58.75 111 THR A C 1
ATOM 930 O O . THR A 1 111 ? -2.785 6.010 -18.878 1.00 58.75 111 THR A O 1
ATOM 933 N N . ALA A 1 112 ? -1.315 5.824 -20.575 1.00 55.88 112 ALA A N 1
ATOM 934 C CA . ALA A 1 112 ? -1.513 7.133 -21.181 1.00 55.88 112 ALA A CA 1
ATOM 935 C C . ALA A 1 112 ? -2.860 7.299 -21.872 1.00 55.88 112 ALA A C 1
ATOM 937 O O . ALA A 1 112 ? -3.561 8.286 -21.649 1.00 55.88 112 ALA A O 1
ATOM 938 N N . LYS A 1 113 ? -3.236 6.345 -22.726 1.00 59.25 113 LYS A N 1
ATOM 939 C CA . LYS A 1 113 ? -4.400 6.547 -23.588 1.00 59.25 113 LYS A CA 1
ATOM 940 C C . LYS A 1 113 ? -5.726 6.263 -22.906 1.00 59.25 113 LYS A C 1
ATOM 942 O O . LYS A 1 113 ? -6.744 6.690 -23.438 1.00 59.25 113 LYS A O 1
ATOM 947 N N . LYS A 1 114 ? -5.742 5.566 -21.759 1.00 61.75 114 LYS A N 1
ATOM 948 C CA . LYS A 1 114 ? -6.974 5.120 -21.063 1.00 61.75 114 LYS A CA 1
ATOM 949 C C . LYS A 1 114 ? -8.008 4.458 -21.998 1.00 61.75 114 LYS A C 1
ATOM 951 O O . LYS A 1 114 ? -9.187 4.382 -21.677 1.00 61.75 114 LYS A O 1
ATOM 956 N N . THR A 1 115 ? -7.582 4.013 -23.182 1.00 58.56 115 THR A N 1
ATOM 957 C CA . THR A 1 115 ? -8.462 3.506 -24.242 1.00 58.56 115 THR A CA 1
ATOM 958 C C . THR A 1 115 ? -8.475 1.990 -24.302 1.00 58.56 115 THR A C 1
ATOM 960 O O . THR A 1 115 ? -9.430 1.417 -24.821 1.00 58.56 115 THR A O 1
ATOM 963 N N . ASP A 1 116 ? -7.423 1.345 -23.795 1.00 68.00 116 ASP A N 1
ATOM 964 C CA . ASP A 1 116 ? -7.368 -0.107 -23.710 1.00 68.00 116 ASP A CA 1
ATOM 965 C C . ASP A 1 116 ? -8.145 -0.559 -22.468 1.00 68.00 116 A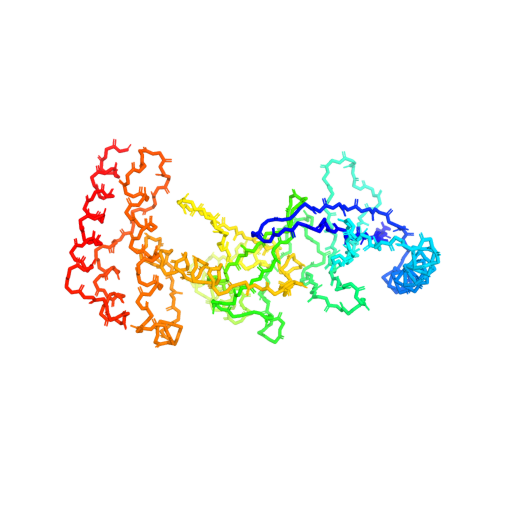SP A C 1
ATOM 967 O O . ASP A 1 116 ? -7.868 -0.077 -21.365 1.00 68.00 116 ASP A O 1
ATOM 971 N N . PRO A 1 117 ? -9.122 -1.470 -22.623 1.00 78.06 117 PRO A N 1
ATOM 972 C CA . PRO A 1 117 ? -9.958 -1.889 -21.512 1.00 78.06 117 PRO A CA 1
ATOM 973 C C . PRO A 1 117 ? -9.132 -2.663 -20.485 1.00 78.06 117 PRO A C 1
ATOM 975 O O . PRO A 1 117 ? -8.393 -3.592 -20.826 1.00 78.06 117 PRO A O 1
ATOM 978 N N . PHE A 1 118 ? -9.313 -2.341 -19.207 1.00 86.00 118 PHE A N 1
ATOM 979 C CA . PHE A 1 118 ? -8.766 -3.151 -18.131 1.00 86.00 118 PHE A CA 1
ATOM 980 C C . PHE A 1 118 ? -9.583 -4.426 -17.967 1.00 86.00 118 PHE A C 1
ATOM 982 O O . PHE A 1 118 ? -10.729 -4.420 -17.520 1.00 86.00 118 PHE A O 1
ATOM 989 N N . LEU A 1 119 ? -8.965 -5.555 -18.302 1.00 87.94 119 LEU A N 1
ATOM 990 C CA . LEU A 1 119 ? -9.604 -6.870 -18.220 1.00 87.94 119 LEU A CA 1
ATOM 991 C C . LEU A 1 119 ? -9.515 -7.498 -16.825 1.00 87.94 119 LEU A C 1
ATOM 993 O O . LEU A 1 119 ? -9.874 -8.659 -16.651 1.00 87.94 119 LEU A O 1
ATOM 997 N N . GLY A 1 120 ? -9.055 -6.739 -15.834 1.00 90.62 120 GLY A N 1
ATOM 998 C CA . GLY A 1 120 ? -8.856 -7.201 -14.471 1.00 90.62 120 GLY A CA 1
ATOM 999 C C . GLY A 1 120 ? -7.514 -7.900 -14.258 1.00 90.62 120 GLY A C 1
ATOM 1000 O O . GLY A 1 120 ? -6.924 -8.502 -15.158 1.00 90.62 120 GLY A O 1
ATOM 1001 N N . ARG A 1 121 ? -7.048 -7.838 -13.014 1.00 93.44 121 ARG A N 1
ATOM 1002 C CA . ARG A 1 121 ? -5.806 -8.432 -12.534 1.00 93.44 121 ARG A CA 1
ATOM 1003 C C . ARG A 1 121 ? -5.965 -9.934 -12.268 1.00 93.44 121 ARG A C 1
ATOM 1005 O O . ARG A 1 121 ? -6.904 -10.327 -11.568 1.00 93.44 121 ARG A O 1
ATOM 1012 N N . PRO A 1 122 ? -5.050 -10.791 -12.761 1.00 94.19 122 PRO A N 1
ATOM 1013 C CA . PRO A 1 122 ? -5.018 -12.193 -12.360 1.00 94.19 122 PRO A CA 1
ATOM 1014 C C . PRO A 1 122 ? -4.857 -12.309 -10.842 1.00 94.19 122 PRO A C 1
ATOM 1016 O O . PRO A 1 122 ? -4.069 -11.574 -10.241 1.00 94.19 122 PRO A O 1
ATOM 1019 N N . LYS A 1 123 ? -5.595 -13.219 -10.200 1.00 94.62 123 LYS A N 1
ATOM 1020 C CA . LYS A 1 123 ? -5.612 -13.336 -8.729 1.00 94.62 123 LYS A CA 1
ATOM 1021 C C . LYS A 1 123 ? -4.230 -13.603 -8.144 1.00 94.62 123 LYS A C 1
ATOM 1023 O O . LYS A 1 123 ? -3.902 -13.073 -7.091 1.00 94.62 123 LYS A O 1
ATOM 1028 N N . GLU A 1 124 ? -3.415 -14.385 -8.837 1.00 94.62 124 GLU A N 1
ATOM 1029 C CA . GLU A 1 124 ? -2.036 -14.702 -8.477 1.00 94.62 124 GLU A CA 1
ATOM 1030 C C . GLU A 1 124 ? -1.098 -13.484 -8.501 1.00 94.62 124 GLU A C 1
ATOM 1032 O O . GLU A 1 124 ? -0.046 -13.515 -7.867 1.00 94.62 124 GLU A O 1
ATOM 1037 N N . LYS A 1 125 ? -1.485 -12.403 -9.193 1.00 94.12 125 LYS A N 1
ATOM 1038 C CA . LYS A 1 125 ? -0.770 -11.118 -9.208 1.00 94.12 125 LYS A CA 1
ATOM 1039 C C . LYS A 1 125 ? -1.292 -10.124 -8.159 1.00 94.12 125 LYS A C 1
ATOM 1041 O O . LYS A 1 125 ? -0.751 -9.024 -8.042 1.00 94.12 125 LYS A O 1
ATOM 1046 N N . ILE A 1 126 ? -2.326 -10.468 -7.385 1.00 96.25 126 ILE A N 1
ATOM 1047 C CA . ILE A 1 126 ? -2.770 -9.662 -6.238 1.00 96.25 126 ILE A CA 1
ATOM 1048 C C . ILE A 1 126 ? -1.900 -10.020 -5.031 1.00 96.25 126 ILE A C 1
ATOM 1050 O O . ILE A 1 126 ? -1.896 -11.154 -4.559 1.00 96.25 126 ILE A O 1
ATOM 1054 N N . ARG A 1 127 ? -1.141 -9.040 -4.531 1.00 96.81 127 ARG A N 1
ATOM 1055 C CA . ARG A 1 127 ? -0.081 -9.252 -3.528 1.00 96.81 127 ARG A CA 1
ATOM 1056 C C . ARG A 1 127 ? -0.548 -9.091 -2.084 1.00 96.81 127 ARG A C 1
ATOM 1058 O O . ARG A 1 127 ? 0.090 -9.636 -1.179 1.00 96.81 127 ARG A O 1
ATOM 1065 N N . PHE A 1 128 ? -1.621 -8.334 -1.875 1.00 97.69 128 PHE A N 1
ATOM 1066 C CA . PHE A 1 128 ? -2.131 -7.966 -0.556 1.00 97.69 128 PHE A CA 1
ATOM 1067 C C . PHE A 1 128 ? -3.571 -8.430 -0.366 1.00 97.69 128 PHE A C 1
ATOM 1069 O O . PHE A 1 128 ? -4.316 -8.608 -1.329 1.00 97.69 128 PHE A O 1
ATOM 1076 N N . LYS A 1 129 ? -3.964 -8.604 0.894 1.00 95.81 129 LYS A N 1
ATOM 1077 C CA . LYS A 1 129 ? -5.348 -8.872 1.304 1.00 95.81 129 LYS A CA 1
ATOM 1078 C C . LYS A 1 129 ? -5.927 -7.676 2.059 1.00 95.81 129 LYS A C 1
ATOM 1080 O O . LYS A 1 129 ? -5.197 -6.846 2.590 1.00 95.81 129 LYS A O 1
ATOM 1085 N N . VAL A 1 130 ? -7.252 -7.623 2.156 1.00 95.31 130 VAL A N 1
ATOM 1086 C CA . VAL A 1 130 ? -7.933 -6.659 3.031 1.00 95.31 130 VAL A CA 1
ATOM 1087 C C . VAL A 1 130 ? -7.431 -6.821 4.471 1.00 95.31 130 VAL A C 1
ATOM 1089 O O . VAL A 1 130 ? -7.272 -7.945 4.954 1.00 95.31 130 VAL A O 1
ATOM 1092 N N . GLY A 1 131 ? -7.150 -5.698 5.132 1.00 95.75 131 GLY A N 1
ATOM 1093 C CA . GLY A 1 131 ? -6.544 -5.642 6.464 1.00 95.75 131 GLY A CA 1
ATOM 1094 C C . GLY A 1 131 ? -5.012 -5.653 6.481 1.00 95.75 131 GLY A C 1
ATOM 1095 O O . GLY A 1 131 ? -4.424 -5.373 7.532 1.00 95.75 131 GLY A O 1
ATOM 1096 N N . ASP A 1 132 ? -4.349 -5.928 5.349 1.00 97.69 132 ASP A N 1
ATOM 1097 C CA . ASP A 1 132 ? -2.901 -5.743 5.249 1.00 97.69 132 ASP A CA 1
ATOM 1098 C C . ASP A 1 132 ? -2.552 -4.256 5.373 1.00 97.69 132 ASP A C 1
ATOM 1100 O O . ASP A 1 132 ? -3.202 -3.385 4.790 1.00 97.69 132 ASP A O 1
ATOM 1104 N N . ILE A 1 133 ? -1.489 -3.982 6.130 1.00 98.31 133 ILE A N 1
ATOM 1105 C CA . ILE A 1 133 ? -0.899 -2.651 6.252 1.00 98.31 133 ILE A CA 1
ATOM 1106 C C . ILE A 1 133 ? 0.247 -2.546 5.257 1.00 98.31 133 ILE A C 1
ATOM 1108 O O . ILE A 1 133 ? 1.157 -3.381 5.256 1.00 98.31 133 ILE A O 1
ATOM 1112 N N . VAL A 1 134 ? 0.194 -1.506 4.439 1.00 98.19 134 VAL A N 1
ATOM 1113 C CA . VAL A 1 134 ? 1.078 -1.269 3.298 1.00 98.19 134 VAL A CA 1
ATOM 1114 C C . VAL A 1 134 ? 1.672 0.130 3.373 1.00 98.19 134 VAL A C 1
ATOM 1116 O O . VAL A 1 134 ? 1.162 0.980 4.097 1.00 98.19 134 VAL A O 1
ATOM 1119 N N . GLU A 1 135 ? 2.753 0.362 2.641 1.00 96.94 135 GLU A N 1
ATOM 1120 C CA . GLU A 1 135 ? 3.234 1.707 2.337 1.00 96.94 135 GLU A CA 1
ATOM 1121 C C . GLU A 1 135 ? 2.825 2.071 0.916 1.00 96.94 135 GLU A C 1
ATOM 1123 O O . GLU A 1 135 ? 3.161 1.344 -0.016 1.00 96.94 135 GLU A O 1
ATOM 1128 N N . VAL A 1 136 ? 2.097 3.170 0.766 1.00 97.00 136 VAL A N 1
ATOM 1129 C CA . VAL A 1 136 ? 1.691 3.727 -0.523 1.00 97.00 136 VAL A CA 1
ATOM 1130 C C . VAL A 1 136 ? 2.658 4.840 -0.880 1.00 97.00 136 VAL A C 1
ATOM 1132 O O . VAL A 1 136 ? 2.839 5.763 -0.088 1.00 97.00 136 VAL A O 1
ATOM 1135 N N . PHE A 1 137 ? 3.292 4.718 -2.041 1.00 92.44 137 PHE A N 1
ATOM 1136 C CA . PHE A 1 137 ? 4.161 5.730 -2.623 1.00 92.44 137 PHE A CA 1
ATOM 1137 C C . PHE A 1 137 ? 3.370 6.564 -3.633 1.00 92.44 137 PHE A C 1
ATOM 1139 O O . PHE A 1 137 ? 3.090 6.103 -4.728 1.00 92.44 137 PHE A O 1
ATOM 1146 N N . GLU A 1 138 ? 3.006 7.789 -3.266 1.00 87.75 138 GLU A N 1
ATOM 1147 C CA . GLU A 1 138 ? 2.255 8.693 -4.139 1.00 87.75 138 GLU A CA 1
ATOM 1148 C C . GLU A 1 138 ? 2.540 10.148 -3.740 1.00 87.75 138 GLU A C 1
ATOM 1150 O O . GLU A 1 138 ? 2.794 10.449 -2.574 1.00 87.75 138 GLU A O 1
ATOM 1155 N N . GLY A 1 139 ? 2.544 11.075 -4.703 1.00 83.50 139 GLY A N 1
ATOM 1156 C CA . GLY A 1 139 ? 2.628 12.512 -4.407 1.00 83.50 139 GLY A CA 1
ATOM 1157 C C . GLY A 1 139 ? 3.912 12.968 -3.693 1.00 83.50 139 GLY A C 1
ATOM 1158 O O . GLY A 1 139 ? 3.888 13.959 -2.963 1.00 83.50 139 GLY A O 1
ATOM 1159 N N . GLY A 1 140 ? 5.033 12.262 -3.883 1.00 89.06 140 GLY A N 1
ATOM 1160 C CA . GLY A 1 140 ? 6.304 12.561 -3.208 1.00 89.06 140 GLY A CA 1
ATOM 1161 C C . GLY A 1 140 ? 6.353 12.112 -1.742 1.00 89.06 140 GLY A C 1
ATOM 1162 O O . GLY A 1 140 ? 7.199 12.573 -0.969 1.00 89.06 140 GLY A O 1
ATOM 1163 N N . GLU A 1 141 ? 5.453 11.220 -1.332 1.00 94.06 141 GLU A N 1
ATOM 1164 C CA . GLU A 1 141 ? 5.361 10.696 0.028 1.00 94.06 141 GLU A CA 1
ATOM 1165 C C . GLU A 1 141 ? 5.231 9.168 0.014 1.00 94.06 141 GLU A C 1
ATOM 1167 O O . GLU A 1 141 ? 4.713 8.575 -0.928 1.00 94.06 141 GLU A O 1
ATOM 1172 N N . ALA A 1 142 ? 5.728 8.521 1.070 1.00 95.12 142 ALA A N 1
ATOM 1173 C CA . ALA A 1 142 ? 5.393 7.147 1.421 1.00 95.12 142 ALA A CA 1
ATOM 1174 C C . ALA A 1 142 ? 4.600 7.153 2.724 1.00 95.12 142 ALA A C 1
ATOM 1176 O O . ALA A 1 142 ? 5.161 7.432 3.793 1.00 95.12 142 ALA A O 1
ATOM 1177 N N . GLU A 1 143 ? 3.317 6.821 2.644 1.00 96.38 143 GLU A N 1
ATOM 1178 C CA . GLU A 1 143 ? 2.412 6.790 3.789 1.00 96.38 143 GLU A CA 1
ATOM 1179 C C . GLU A 1 143 ? 1.921 5.369 4.095 1.00 96.38 143 GLU A C 1
ATOM 1181 O O . GLU A 1 143 ? 1.742 4.539 3.206 1.00 96.38 143 GLU A O 1
ATOM 1186 N N . LEU A 1 144 ? 1.712 5.054 5.378 1.00 97.62 144 LEU A N 1
ATOM 1187 C CA . LEU A 1 144 ? 1.059 3.814 5.786 1.00 97.62 144 LEU A CA 1
ATOM 1188 C C . LEU A 1 144 ? -0.443 3.855 5.535 1.00 97.62 144 LEU A C 1
ATOM 1190 O O . LEU A 1 144 ? -1.149 4.693 6.096 1.00 97.62 144 LEU A O 1
ATOM 1194 N N . HIS A 1 145 ? -0.927 2.861 4.801 1.00 97.94 145 HIS A N 1
ATOM 1195 C CA . HIS A 1 145 ? -2.347 2.642 4.568 1.00 97.94 145 HIS A CA 1
ATOM 1196 C C . HIS A 1 145 ? -2.765 1.237 5.012 1.00 97.94 145 HIS A C 1
ATOM 1198 O O . HIS A 1 145 ? -1.937 0.341 5.196 1.00 97.94 145 HIS A O 1
ATOM 1204 N N . VAL A 1 146 ? -4.073 1.037 5.157 1.00 97.69 146 VAL A N 1
ATOM 1205 C CA . VAL A 1 146 ? -4.709 -0.279 5.288 1.00 97.69 146 VAL A CA 1
ATOM 1206 C C . VAL A 1 146 ? -5.502 -0.601 4.025 1.00 97.69 146 VAL A C 1
ATOM 1208 O O . VAL A 1 146 ? -6.293 0.218 3.554 1.00 97.69 146 VAL A O 1
ATOM 1211 N N . ILE A 1 147 ? -5.305 -1.797 3.472 1.00 97.44 147 ILE A N 1
ATOM 1212 C CA . ILE A 1 147 ? -6.064 -2.258 2.305 1.00 97.44 147 ILE A CA 1
ATOM 1213 C C . ILE A 1 147 ? -7.506 -2.552 2.717 1.00 97.44 147 ILE A C 1
ATOM 1215 O O . ILE A 1 147 ? -7.743 -3.321 3.649 1.00 97.44 147 ILE A O 1
ATOM 1219 N N . THR A 1 148 ? -8.458 -1.967 1.993 1.00 93.56 148 THR A N 1
ATOM 1220 C CA . THR A 1 148 ? -9.904 -2.097 2.245 1.00 93.56 148 THR A CA 1
ATOM 1221 C C . THR A 1 148 ? -10.616 -2.825 1.112 1.00 93.56 148 THR A C 1
ATOM 1223 O O . THR A 1 148 ? -11.500 -3.635 1.371 1.00 93.56 148 THR A O 1
ATOM 1226 N N . ALA A 1 149 ? -10.171 -2.641 -0.133 1.00 93.25 149 ALA A N 1
ATOM 1227 C CA . ALA A 1 149 ? -10.629 -3.440 -1.264 1.00 93.25 149 ALA A CA 1
ATOM 1228 C C . ALA A 1 149 ? -9.467 -3.834 -2.178 1.00 93.25 149 ALA A C 1
ATOM 1230 O O . ALA A 1 149 ? -8.430 -3.171 -2.241 1.00 93.25 149 ALA A O 1
ATOM 1231 N N . LEU A 1 150 ? -9.654 -4.958 -2.866 1.00 95.25 150 LEU A N 1
ATOM 1232 C CA . LEU A 1 150 ? -8.683 -5.519 -3.800 1.00 95.25 150 LEU A CA 1
ATOM 1233 C C . LEU A 1 150 ? -8.974 -5.041 -5.228 1.00 95.25 150 LEU A C 1
ATOM 1235 O O . LEU A 1 150 ? -10.151 -4.819 -5.533 1.00 95.25 150 LEU A O 1
ATOM 1239 N N . PRO A 1 151 ? -7.953 -4.994 -6.105 1.00 94.56 151 PRO A N 1
ATOM 1240 C CA . PRO A 1 151 ? -8.135 -4.676 -7.513 1.00 94.56 151 PRO A CA 1
ATOM 1241 C C . PRO A 1 151 ? -9.185 -5.571 -8.169 1.00 94.56 151 PRO A C 1
ATOM 1243 O O . PRO A 1 151 ? -9.435 -6.710 -7.738 1.00 94.56 151 PRO A O 1
ATOM 1246 N N . TRP A 1 152 ? -9.791 -5.072 -9.244 1.00 93.69 152 TRP A N 1
ATOM 1247 C CA . TRP A 1 152 ? -10.703 -5.869 -10.053 1.00 93.69 152 TRP A CA 1
ATOM 1248 C C . TRP A 1 152 ? -9.985 -7.108 -10.573 1.00 93.69 152 TRP A C 1
ATOM 1250 O O . TRP A 1 152 ? -9.004 -7.004 -11.297 1.00 93.69 152 TRP A O 1
ATOM 1260 N N . THR A 1 153 ? -10.473 -8.293 -10.209 1.00 94.50 153 THR A N 1
ATOM 1261 C CA . THR A 1 153 ? -9.931 -9.547 -10.740 1.00 94.50 153 THR A CA 1
ATOM 1262 C C . THR A 1 153 ? -10.476 -9.813 -12.133 1.00 94.50 153 THR A C 1
ATOM 1264 O O . THR A 1 153 ? -11.620 -9.444 -12.415 1.00 94.50 153 THR A O 1
ATOM 1267 N N . THR A 1 154 ? -9.739 -10.559 -12.955 1.00 93.75 154 THR A N 1
ATOM 1268 C CA . THR A 1 154 ? -10.202 -10.968 -14.292 1.00 93.75 154 THR A CA 1
ATOM 1269 C C . THR A 1 154 ? -11.613 -11.563 -14.259 1.00 93.75 154 THR A C 1
ATOM 1271 O O . THR A 1 154 ? -12.506 -11.105 -14.967 1.00 93.75 154 THR A O 1
ATOM 1274 N N . GLU A 1 155 ? -11.906 -12.462 -13.314 1.00 93.88 155 GLU A N 1
ATOM 1275 C CA . GLU A 1 155 ? -13.232 -13.091 -13.247 1.00 93.88 155 GLU A CA 1
ATOM 1276 C C . GLU A 1 155 ? -14.334 -12.147 -12.737 1.00 93.88 155 GLU A C 1
ATOM 1278 O O . GLU A 1 155 ? -15.521 -12.406 -12.942 1.00 93.88 155 GLU A O 1
ATOM 1283 N N . LYS A 1 156 ? -13.986 -11.068 -12.018 1.00 92.81 156 LYS A N 1
ATOM 1284 C CA . LYS A 1 156 ? -14.965 -10.047 -11.609 1.00 92.81 156 LYS A CA 1
ATOM 1285 C C . LYS A 1 156 ? -15.329 -9.178 -12.809 1.00 92.81 156 LYS A C 1
ATOM 1287 O O . LYS A 1 156 ? -16.517 -8.928 -13.004 1.00 92.81 156 LYS A O 1
ATOM 1292 N N . VAL A 1 157 ? -14.338 -8.786 -13.610 1.00 92.00 157 VAL A N 1
ATOM 1293 C CA . VAL A 1 157 ? -14.545 -8.012 -14.840 1.00 92.00 157 VAL A CA 1
ATOM 1294 C C . VAL A 1 157 ? -15.353 -8.815 -15.857 1.00 92.00 157 VAL A C 1
ATOM 1296 O O . VAL A 1 157 ? -16.341 -8.310 -16.378 1.00 92.00 157 VAL A O 1
ATOM 1299 N N . GLU A 1 158 ? -15.043 -10.097 -16.062 1.00 91.25 158 GLU A N 1
ATOM 1300 C CA . GLU A 1 158 ? -15.833 -10.980 -16.934 1.00 91.25 158 GLU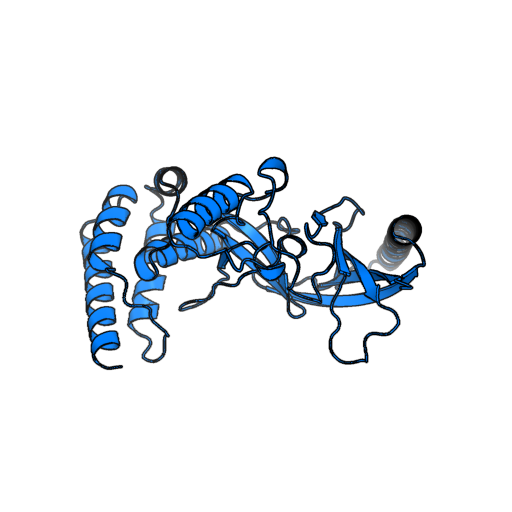 A CA 1
ATOM 1301 C C . GLU A 1 158 ? -17.304 -11.076 -16.499 1.00 91.25 158 GLU A C 1
ATOM 1303 O O . GLU A 1 158 ? -18.217 -10.953 -17.320 1.00 91.25 158 GLU A O 1
ATOM 1308 N N . ARG A 1 159 ? -17.561 -11.252 -15.193 1.00 92.06 159 ARG A N 1
ATOM 1309 C CA . ARG A 1 159 ? -18.932 -11.279 -14.655 1.00 92.06 159 ARG A CA 1
ATOM 1310 C C . ARG A 1 159 ? -19.648 -9.943 -14.820 1.00 92.06 159 ARG A C 1
ATOM 1312 O O . ARG A 1 159 ? -20.849 -9.944 -15.092 1.00 92.06 159 ARG A O 1
ATOM 1319 N N . LEU A 1 160 ? -18.944 -8.829 -14.626 1.00 90.75 160 LEU A N 1
ATOM 1320 C CA . LEU A 1 160 ? -19.486 -7.489 -14.830 1.00 90.75 160 LEU A CA 1
ATOM 1321 C C . LEU A 1 160 ? -19.857 -7.285 -16.303 1.00 90.75 160 LEU A C 1
ATOM 1323 O O . LEU A 1 160 ? -21.005 -6.966 -16.596 1.00 90.75 160 LEU A O 1
ATOM 1327 N N . ASN A 1 161 ? -18.933 -7.572 -17.219 1.00 88.88 161 ASN A N 1
ATOM 1328 C CA . ASN A 1 161 ? -19.143 -7.461 -18.660 1.00 88.88 161 ASN A CA 1
ATOM 1329 C C . ASN A 1 161 ? -20.312 -8.314 -19.144 1.00 88.88 161 ASN A C 1
ATOM 1331 O O . ASN A 1 161 ? -21.127 -7.832 -19.922 1.00 88.88 161 ASN A O 1
ATOM 1335 N N . LYS A 1 162 ? -20.464 -9.545 -18.639 1.00 89.94 162 LYS A N 1
ATOM 1336 C CA . LYS A 1 162 ? -21.624 -10.383 -18.973 1.00 89.94 162 LYS A CA 1
ATOM 1337 C C . LYS A 1 162 ? -22.949 -9.713 -18.584 1.00 89.94 162 LYS A C 1
ATOM 1339 O O . LYS A 1 162 ? -23.872 -9.685 -19.390 1.00 89.94 162 LYS A O 1
ATOM 1344 N N . LYS A 1 163 ? -23.034 -9.148 -17.373 1.00 89.31 163 LYS A N 1
ATOM 1345 C CA . LYS A 1 163 ? -24.238 -8.450 -16.887 1.00 89.31 163 LYS A CA 1
ATOM 1346 C C . LYS A 1 163 ? -24.532 -7.162 -17.657 1.00 89.31 163 LYS A C 1
ATOM 1348 O O . LYS A 1 163 ? -25.696 -6.814 -17.826 1.00 89.31 163 LYS A O 1
ATOM 1353 N N . LEU A 1 164 ? -23.496 -6.438 -18.072 1.00 88.94 164 LEU A N 1
ATOM 1354 C CA . LEU A 1 164 ? -23.643 -5.220 -18.872 1.00 88.94 164 LEU A CA 1
ATOM 1355 C C . LEU A 1 164 ? -24.074 -5.555 -20.302 1.00 88.94 164 LEU A C 1
ATOM 1357 O O . LEU A 1 164 ? -24.989 -4.926 -20.825 1.00 88.94 164 LEU A O 1
ATOM 1361 N N . LEU A 1 165 ? -23.522 -6.619 -20.890 1.00 87.75 165 LEU A N 1
ATOM 1362 C CA . LEU A 1 165 ? -23.888 -7.072 -22.230 1.00 87.75 165 LEU A CA 1
ATOM 1363 C C . LEU A 1 165 ? -25.368 -7.469 -22.325 1.00 87.75 165 LEU A C 1
ATOM 1365 O O . LEU A 1 165 ? -26.021 -7.148 -23.314 1.00 87.75 165 LEU A O 1
ATOM 1369 N N . GLU A 1 166 ? -25.925 -8.099 -21.285 1.00 90.00 166 GLU A N 1
ATOM 1370 C CA . GLU A 1 166 ? -27.367 -8.396 -21.181 1.00 90.00 166 GLU A CA 1
ATOM 1371 C C . GLU A 1 166 ? -28.248 -7.132 -21.254 1.00 90.00 166 GLU A C 1
ATOM 1373 O O . GLU A 1 166 ? -29.422 -7.215 -21.612 1.00 90.00 166 GLU A O 1
ATOM 1378 N N . LYS A 1 167 ? -27.678 -5.958 -20.957 1.00 90.06 167 LYS A N 1
ATOM 1379 C CA . LYS A 1 167 ? -28.325 -4.641 -21.035 1.00 90.06 167 LYS A CA 1
ATOM 1380 C C . LYS A 1 167 ? -27.921 -3.832 -22.274 1.00 90.06 167 LYS A C 1
ATOM 1382 O O . LYS A 1 167 ? -28.392 -2.712 -22.435 1.00 90.06 167 LYS A O 1
ATOM 1387 N N . GLY A 1 168 ? -27.075 -4.380 -23.150 1.00 83.94 168 GLY A N 1
ATOM 1388 C CA . GLY A 1 168 ? -26.520 -3.663 -24.303 1.00 83.94 168 GLY A CA 1
ATOM 1389 C C . GLY A 1 168 ? -25.404 -2.669 -23.953 1.00 83.94 168 GLY A C 1
ATOM 1390 O O . GLY A 1 168 ? -25.126 -1.771 -24.742 1.00 83.94 168 GLY A O 1
ATOM 1391 N N . GLU A 1 169 ? -24.772 -2.819 -22.788 1.00 84.88 169 GLU A N 1
ATOM 1392 C CA . GLU A 1 169 ? -23.700 -1.959 -22.272 1.00 84.88 169 GLU A CA 1
ATOM 1393 C C . GLU A 1 169 ? -22.349 -2.706 -22.233 1.00 84.88 169 GLU A C 1
ATOM 1395 O O . GLU A 1 169 ? -22.292 -3.935 -22.312 1.00 84.88 169 GLU A O 1
ATOM 1400 N N . CYS A 1 170 ? -21.241 -1.975 -22.074 1.00 72.56 170 CYS A N 1
ATOM 1401 C CA . CYS A 1 170 ? -19.896 -2.526 -21.867 1.00 72.56 170 CYS A CA 1
ATOM 1402 C C . CYS A 1 170 ? -19.228 -1.820 -20.680 1.00 72.56 170 CYS A C 1
ATOM 1404 O O . CYS A 1 170 ? -19.525 -0.656 -20.413 1.00 72.56 170 CYS A O 1
ATOM 1406 N N . SER A 1 171 ? -18.344 -2.512 -19.957 1.00 70.62 171 SER A N 1
ATOM 1407 C CA . SER A 1 171 ? -17.610 -1.890 -18.855 1.00 70.62 171 SER A CA 1
ATOM 1408 C C . SER A 1 171 ? -16.592 -0.870 -19.369 1.00 70.62 171 SER A C 1
ATOM 1410 O O . SER A 1 171 ? -15.975 -1.074 -20.413 1.00 70.62 171 SER A O 1
ATOM 1412 N N . LEU A 1 172 ? -16.422 0.216 -18.614 1.00 75.88 172 LEU A N 1
ATOM 1413 C CA . LEU A 1 172 ? -15.502 1.319 -18.904 1.00 75.88 172 LEU A CA 1
ATOM 1414 C C . LEU A 1 172 ? -14.227 1.259 -18.050 1.00 75.88 172 LEU A C 1
ATOM 1416 O O . LEU A 1 172 ? -13.599 2.295 -17.863 1.00 75.88 172 LEU A O 1
ATOM 1420 N N . LEU A 1 173 ? -13.870 0.090 -17.497 1.00 86.31 173 LEU A N 1
ATOM 1421 C CA . LEU A 1 173 ? -12.652 0.002 -16.690 1.00 86.31 173 LEU A CA 1
ATOM 1422 C C . LEU A 1 173 ? -11.427 0.313 -17.555 1.00 86.31 173 LEU A C 1
ATOM 1424 O O . LEU A 1 173 ? -11.253 -0.277 -18.627 1.00 86.31 173 LEU A O 1
ATOM 1428 N N . ASP A 1 174 ? -10.576 1.202 -17.063 1.00 83.38 174 ASP A N 1
ATOM 1429 C CA . ASP A 1 174 ? -9.348 1.643 -17.714 1.00 83.38 174 ASP A CA 1
ATOM 1430 C C . ASP A 1 174 ? -8.117 1.315 -16.851 1.00 83.38 174 ASP A C 1
ATOM 1432 O O . ASP A 1 174 ? -8.202 0.660 -15.812 1.00 83.38 174 ASP A O 1
ATOM 1436 N N . ALA A 1 175 ? -6.930 1.731 -17.292 1.00 79.12 175 ALA A N 1
ATOM 1437 C CA . ALA A 1 175 ? -5.683 1.448 -16.582 1.00 79.12 175 ALA A CA 1
ATOM 1438 C C . ALA A 1 175 ? -5.657 1.936 -15.117 1.00 79.12 175 ALA A C 1
ATOM 1440 O O . ALA A 1 175 ? -4.916 1.369 -14.315 1.00 79.12 175 ALA A O 1
ATOM 1441 N N . SER A 1 176 ? -6.449 2.950 -14.754 1.00 83.25 176 SER A N 1
ATOM 1442 C CA . SER A 1 176 ? -6.559 3.444 -13.375 1.00 83.25 176 SER A CA 1
ATOM 1443 C C . SER A 1 176 ? -7.357 2.518 -12.451 1.00 83.25 176 SER A C 1
ATOM 1445 O O . SER A 1 176 ? -7.224 2.619 -11.233 1.00 83.25 176 SER A O 1
ATOM 1447 N N . ASP A 1 177 ? -8.102 1.555 -13.000 1.00 88.50 177 ASP A N 1
ATOM 1448 C CA . ASP A 1 177 ? -8.799 0.522 -12.227 1.00 88.50 177 ASP A CA 1
ATOM 1449 C C . ASP A 1 177 ? -7.878 -0.633 -11.779 1.00 88.50 177 ASP A C 1
ATOM 1451 O O . ASP A 1 177 ? -8.297 -1.490 -10.991 1.00 88.50 177 ASP A O 1
ATOM 1455 N N . ASP A 1 178 ? -6.610 -0.658 -12.220 1.00 91.50 178 ASP A N 1
ATOM 1456 C CA . ASP A 1 178 ? -5.563 -1.546 -11.685 1.00 91.50 178 ASP A CA 1
ATOM 1457 C C . ASP A 1 178 ? -4.991 -1.005 -10.358 1.00 91.50 178 ASP A C 1
ATOM 1459 O O . ASP A 1 178 ? -3.782 -0.810 -10.185 1.00 91.50 178 ASP A O 1
ATOM 1463 N N . CYS A 1 179 ? -5.880 -0.747 -9.399 1.00 93.75 179 CYS A N 1
ATOM 1464 C CA . CYS A 1 179 ? -5.579 -0.117 -8.118 1.00 93.75 179 CYS A CA 1
ATOM 1465 C C . CYS A 1 179 ? -6.151 -0.900 -6.930 1.00 93.75 179 CYS A C 1
ATOM 1467 O O . CYS A 1 179 ? -7.096 -1.684 -7.053 1.00 93.75 179 CYS A O 1
ATOM 1469 N N . TYR A 1 180 ? -5.569 -0.684 -5.752 1.00 96.12 180 TYR A N 1
ATOM 1470 C CA . TYR A 1 180 ? -6.204 -1.061 -4.488 1.00 96.12 180 TYR A CA 1
ATOM 1471 C C . TYR A 1 180 ? -7.106 0.079 -4.011 1.00 96.12 180 TYR A C 1
ATOM 1473 O O . TYR A 1 180 ? -6.893 1.228 -4.376 1.00 96.12 180 TYR A O 1
ATOM 1481 N N . LEU A 1 181 ? -8.053 -0.218 -3.118 1.00 95.00 181 LEU A N 1
ATOM 1482 C CA . LEU A 1 181 ? -8.652 0.808 -2.261 1.00 95.00 181 LEU A CA 1
ATOM 1483 C C . LEU A 1 181 ? -7.959 0.756 -0.902 1.00 95.00 181 LEU A C 1
ATOM 1485 O O . LEU A 1 181 ? -7.967 -0.296 -0.247 1.00 95.00 181 LEU A O 1
ATOM 1489 N N . ALA A 1 182 ? -7.374 1.869 -0.470 1.00 96.06 182 ALA A N 1
ATOM 1490 C CA . ALA A 1 182 ? -6.577 1.909 0.749 1.00 96.06 182 ALA A CA 1
ATOM 1491 C C . ALA A 1 182 ? -6.827 3.188 1.554 1.00 96.06 182 ALA A C 1
ATOM 1493 O O . ALA A 1 182 ? -6.859 4.273 0.988 1.00 96.06 182 ALA A O 1
ATOM 1494 N N . TYR A 1 183 ? -6.941 3.069 2.877 1.00 95.19 183 TYR A N 1
ATOM 1495 C CA . TYR A 1 183 ? -7.136 4.214 3.773 1.00 95.19 183 TYR A CA 1
ATOM 1496 C C . TYR A 1 183 ? -5.848 4.572 4.506 1.00 95.19 183 TYR A C 1
ATOM 1498 O O . TYR A 1 183 ? -5.254 3.705 5.154 1.00 95.19 183 TYR A O 1
ATOM 1506 N N . SER A 1 184 ? -5.466 5.848 4.466 1.00 95.25 184 SER A N 1
ATOM 1507 C CA . SER A 1 184 ? -4.446 6.404 5.357 1.00 95.25 184 SER A CA 1
ATOM 1508 C C . SER A 1 184 ? -5.040 6.795 6.713 1.00 95.25 184 SER A C 1
ATOM 1510 O O . SER A 1 184 ? -6.258 6.754 6.933 1.00 95.25 184 SER A O 1
ATOM 1512 N N . LEU A 1 185 ? -4.177 7.176 7.658 1.00 92.44 185 LEU A N 1
ATOM 1513 C CA . LEU A 1 185 ? -4.636 7.722 8.931 1.00 92.44 185 LEU A CA 1
ATOM 1514 C C . LEU A 1 185 ? -5.166 9.146 8.748 1.00 92.44 185 LEU A C 1
ATOM 1516 O O . LEU A 1 185 ? -4.481 10.029 8.254 1.00 92.44 185 LEU A O 1
ATOM 1520 N N . GLY A 1 186 ? -6.358 9.406 9.271 1.00 86.19 186 GLY A N 1
ATOM 1521 C CA . GLY A 1 186 ? -6.943 10.740 9.273 1.00 86.19 186 GLY A CA 1
ATOM 1522 C C . GLY A 1 186 ? -8.421 10.705 9.634 1.00 86.19 186 GLY A C 1
ATOM 1523 O O . GLY A 1 186 ? -8.986 9.648 9.920 1.00 86.19 186 GLY A O 1
ATOM 1524 N N . ILE A 1 187 ? -9.044 11.881 9.665 1.00 79.44 187 ILE A N 1
ATOM 1525 C CA . ILE A 1 187 ? -10.460 12.040 10.021 1.00 79.44 187 ILE A CA 1
ATOM 1526 C C . ILE A 1 187 ? -11.270 12.207 8.736 1.00 79.44 187 ILE A C 1
ATOM 1528 O O . ILE A 1 187 ? -10.932 13.081 7.944 1.00 79.44 187 ILE A O 1
ATOM 1532 N N . GLY A 1 188 ? -12.371 11.464 8.595 1.00 80.56 188 GLY A N 1
ATOM 1533 C CA . GLY A 1 188 ? -13.232 11.524 7.410 1.00 80.56 188 GLY A CA 1
ATOM 1534 C C . GLY A 1 188 ? -12.820 10.510 6.348 1.00 80.56 188 GLY A C 1
ATOM 1535 O O . GLY A 1 188 ? -12.211 9.490 6.674 1.00 80.56 188 GLY A O 1
ATOM 1536 N N . ASP A 1 189 ? -13.189 10.757 5.099 1.00 84.19 189 ASP A N 1
ATOM 1537 C CA . ASP A 1 189 ? -12.927 9.825 4.012 1.00 84.19 189 ASP A CA 1
ATOM 1538 C C . ASP A 1 189 ? -11.513 10.023 3.446 1.00 84.19 189 ASP A C 1
ATOM 1540 O O . ASP A 1 189 ? -11.271 10.875 2.599 1.00 84.19 189 ASP A O 1
ATOM 1544 N N . THR A 1 190 ? -10.549 9.285 3.998 1.00 89.00 190 THR A N 1
ATOM 1545 C CA . THR A 1 190 ? -9.124 9.366 3.630 1.00 89.00 190 THR A CA 1
ATOM 1546 C C . THR A 1 190 ? -8.693 8.203 2.742 1.00 89.00 190 THR A C 1
ATOM 1548 O O . THR A 1 190 ? -7.546 7.752 2.821 1.00 89.00 190 THR A O 1
ATOM 1551 N N . HIS A 1 191 ? -9.620 7.651 1.952 1.00 90.62 191 HIS A N 1
ATOM 1552 C CA . HIS A 1 191 ? -9.252 6.626 0.988 1.00 90.62 191 HIS A CA 1
ATOM 1553 C C . HIS A 1 191 ? -8.503 7.233 -0.191 1.00 90.62 191 HIS A C 1
ATOM 1555 O O . HIS A 1 191 ? -8.741 8.365 -0.603 1.00 90.62 191 HIS A O 1
ATOM 1561 N N . GLY A 1 192 ? -7.617 6.426 -0.748 1.00 91.69 192 GLY A N 1
ATOM 1562 C CA . GLY A 1 192 ? -7.052 6.625 -2.066 1.00 91.69 192 GLY A CA 1
ATOM 1563 C C . GLY A 1 192 ? -7.243 5.373 -2.908 1.00 91.69 192 GLY A C 1
ATOM 1564 O O . GLY A 1 192 ? -7.586 4.297 -2.399 1.00 91.69 192 GLY A O 1
ATOM 1565 N N . HIS A 1 193 ? -6.960 5.530 -4.194 1.00 93.56 193 HIS A N 1
ATOM 1566 C CA . HIS A 1 193 ? -6.950 4.460 -5.182 1.00 93.56 193 HIS A CA 1
ATOM 1567 C C . HIS A 1 193 ? -5.523 4.226 -5.699 1.00 93.56 193 HIS A C 1
ATOM 1569 O O . HIS A 1 193 ? -5.274 4.421 -6.889 1.00 93.56 193 HIS A O 1
ATOM 1575 N N . PRO A 1 194 ? -4.555 3.863 -4.832 1.00 94.88 194 PRO A N 1
ATOM 1576 C CA . PRO A 1 194 ? -3.174 3.730 -5.267 1.00 94.88 194 PRO A CA 1
ATOM 1577 C C . PRO A 1 194 ? -3.040 2.626 -6.313 1.00 94.88 194 PRO A C 1
ATOM 1579 O O . PRO A 1 194 ? -3.549 1.508 -6.126 1.00 94.88 194 PRO A O 1
ATOM 1582 N N . ALA A 1 195 ? -2.324 2.929 -7.397 1.00 93.06 195 ALA A N 1
ATOM 1583 C CA . ALA A 1 195 ? -2.011 1.944 -8.419 1.00 93.06 195 ALA A CA 1
ATOM 1584 C C . ALA A 1 195 ? -1.267 0.763 -7.787 1.00 93.06 195 ALA A C 1
ATOM 1586 O O . ALA A 1 195 ? -0.513 0.910 -6.824 1.00 93.06 195 ALA A O 1
ATOM 1587 N N . CYS A 1 196 ? -1.451 -0.443 -8.320 1.00 95.12 196 CYS A N 1
ATOM 1588 C CA . CYS A 1 196 ? -0.817 -1.625 -7.733 1.00 95.12 196 CYS A CA 1
ATOM 1589 C C . CYS A 1 196 ? 0.720 -1.540 -7.689 1.00 95.12 196 CYS A C 1
ATOM 1591 O O . CYS A 1 196 ? 1.335 -2.126 -6.796 1.00 95.12 196 CYS A O 1
ATOM 1593 N N . THR A 1 197 ? 1.332 -0.797 -8.617 1.00 94.50 197 THR A N 1
ATOM 1594 C CA . THR A 1 197 ? 2.771 -0.483 -8.649 1.00 94.50 197 THR A CA 1
ATOM 1595 C C . THR A 1 197 ? 3.244 0.324 -7.454 1.00 94.50 197 THR A C 1
ATOM 1597 O O . THR A 1 197 ? 4.386 0.162 -7.026 1.00 94.50 197 THR A O 1
ATOM 1600 N N . ASP A 1 198 ? 2.357 1.098 -6.853 1.00 95.19 198 ASP A N 1
ATOM 1601 C CA . ASP A 1 198 ? 2.701 2.123 -5.872 1.00 95.19 198 ASP A CA 1
ATOM 1602 C C . ASP A 1 198 ? 2.536 1.604 -4.440 1.00 95.19 198 ASP A C 1
ATOM 1604 O O . ASP A 1 198 ? 2.891 2.262 -3.464 1.00 95.19 198 ASP A O 1
ATOM 1608 N N . VAL A 1 199 ? 2.033 0.375 -4.296 1.00 97.69 199 VAL A N 1
ATOM 1609 C CA . VAL A 1 199 ? 1.818 -0.277 -3.007 1.00 97.69 199 VAL A CA 1
ATOM 1610 C C . VAL A 1 199 ? 2.998 -1.188 -2.670 1.00 97.69 199 VAL A C 1
ATOM 1612 O O . VAL A 1 199 ? 3.316 -2.139 -3.387 1.00 97.69 199 VAL A O 1
ATOM 1615 N N . PHE A 1 200 ? 3.642 -0.943 -1.535 1.00 97.69 200 PHE A N 1
ATOM 1616 C CA . PHE A 1 200 ? 4.787 -1.700 -1.036 1.00 97.69 200 PHE A CA 1
ATOM 1617 C C . PHE A 1 200 ? 4.476 -2.343 0.316 1.00 97.69 200 PHE A C 1
ATOM 1619 O O . PHE A 1 200 ? 3.640 -1.882 1.097 1.00 97.69 200 PHE A O 1
ATOM 1626 N N . ARG A 1 201 ? 5.201 -3.418 0.646 1.00 97.00 201 ARG A N 1
ATOM 1627 C CA . ARG A 1 201 ? 5.250 -3.886 2.039 1.00 97.00 201 ARG A CA 1
ATOM 1628 C C . ARG A 1 201 ? 5.949 -2.828 2.900 1.00 97.00 201 ARG A C 1
ATOM 1630 O O . ARG A 1 201 ? 6.917 -2.234 2.426 1.00 97.00 201 ARG A O 1
ATOM 1637 N N . PRO A 1 202 ? 5.547 -2.652 4.172 1.00 95.69 202 PRO A N 1
ATOM 1638 C CA . PRO A 1 202 ? 6.239 -1.740 5.064 1.00 95.69 202 PRO A CA 1
ATOM 1639 C C . PRO A 1 202 ? 7.732 -2.075 5.174 1.00 95.69 202 PRO A C 1
ATOM 1641 O O . PRO A 1 202 ? 8.118 -3.193 5.514 1.00 95.69 202 PRO A O 1
ATOM 1644 N N . THR A 1 203 ? 8.567 -1.086 4.877 1.00 90.88 203 THR A N 1
ATOM 1645 C CA . THR A 1 203 ? 10.039 -1.147 4.889 1.00 90.88 203 THR A CA 1
ATOM 1646 C C . THR A 1 203 ? 10.624 -1.003 6.296 1.00 90.88 203 THR A C 1
ATOM 1648 O O . THR A 1 203 ? 11.772 -1.365 6.544 1.00 90.88 203 THR A O 1
ATOM 1651 N N . LYS A 1 204 ? 9.831 -0.504 7.251 1.00 90.56 204 LYS A N 1
ATOM 1652 C CA . LYS A 1 204 ? 10.148 -0.412 8.679 1.00 90.56 204 LYS A CA 1
ATOM 1653 C C . LYS A 1 204 ? 9.131 -1.213 9.493 1.00 90.56 204 LYS A C 1
ATOM 1655 O O . LYS A 1 204 ? 8.027 -1.536 9.061 1.00 90.56 204 LYS A O 1
ATOM 1660 N N . LYS A 1 205 ? 9.483 -1.511 10.745 1.00 93.62 205 LYS A N 1
ATOM 1661 C CA . LYS A 1 205 ? 8.553 -2.147 11.684 1.00 93.62 205 LYS A CA 1
ATOM 1662 C C . LYS A 1 205 ? 7.395 -1.196 12.011 1.00 93.62 205 LYS A C 1
ATOM 1664 O O . LYS A 1 205 ? 7.606 -0.147 12.617 1.00 93.62 205 LYS A O 1
ATOM 1669 N N . VAL A 1 20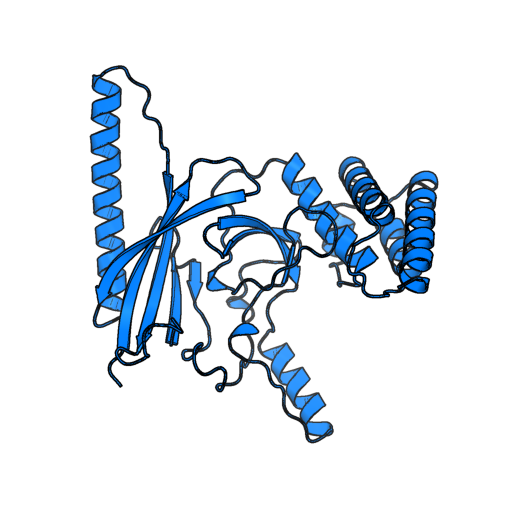6 ? 6.169 -1.598 11.682 1.00 96.50 206 VAL A N 1
ATOM 1670 C CA . VAL A 1 206 ? 4.949 -0.887 12.096 1.00 96.50 206 VAL A CA 1
ATOM 1671 C C . VAL A 1 206 ? 4.650 -1.202 13.564 1.00 96.50 206 VAL A C 1
ATOM 1673 O O . VAL A 1 206 ? 4.567 -2.372 13.953 1.00 96.50 206 VAL A O 1
ATOM 1676 N N . SER A 1 207 ? 4.505 -0.168 14.395 1.00 95.69 207 SER A N 1
ATOM 1677 C CA . SER A 1 207 ? 4.190 -0.330 15.819 1.00 95.69 207 SER A CA 1
ATOM 1678 C C . SER A 1 207 ? 2.759 -0.837 16.012 1.00 95.69 207 SER A C 1
ATOM 1680 O O . SER A 1 207 ? 1.868 -0.476 15.247 1.00 95.69 207 SER A O 1
ATOM 1682 N N . SER A 1 208 ? 2.501 -1.622 17.063 1.00 94.38 208 SER A N 1
ATOM 1683 C CA . SER A 1 208 ? 1.147 -2.130 17.342 1.00 94.38 208 SER A CA 1
ATOM 1684 C C . SER A 1 208 ? 0.124 -1.002 17.498 1.00 94.38 208 SER A C 1
ATOM 1686 O O . SER A 1 208 ? -1.001 -1.127 17.037 1.00 94.38 208 SER A O 1
ATOM 1688 N N . ALA A 1 209 ? 0.528 0.140 18.068 1.00 94.69 209 ALA A N 1
ATOM 1689 C CA . ALA A 1 209 ? -0.340 1.311 18.174 1.00 94.69 209 ALA A CA 1
ATOM 1690 C C . ALA A 1 209 ? -0.781 1.849 16.800 1.00 94.69 209 ALA A C 1
ATOM 1692 O O . ALA A 1 209 ? -1.946 2.185 16.634 1.00 94.69 209 ALA A O 1
ATOM 1693 N N . LEU A 1 210 ? 0.122 1.906 15.814 1.00 96.25 210 LEU A N 1
ATOM 1694 C CA . LEU A 1 210 ? -0.239 2.313 14.453 1.00 96.25 210 LEU A CA 1
ATOM 1695 C C . LEU A 1 210 ? -1.095 1.257 13.754 1.00 96.25 210 LEU A C 1
ATOM 1697 O O . LEU A 1 210 ? -2.046 1.623 13.072 1.00 96.25 210 LEU A O 1
ATOM 1701 N N . LYS A 1 211 ? -0.809 -0.035 13.969 1.00 95.75 211 LYS A N 1
ATOM 1702 C CA . LYS A 1 211 ? -1.644 -1.114 13.426 1.00 95.75 211 LYS A CA 1
ATOM 1703 C C . LYS A 1 211 ? -3.086 -1.009 13.907 1.00 95.75 211 LYS A C 1
ATOM 1705 O O . LYS A 1 211 ? -3.988 -1.036 13.085 1.00 95.75 211 LYS A O 1
ATOM 1710 N N . HIS A 1 212 ? -3.293 -0.803 15.208 1.00 95.31 212 HIS A N 1
ATOM 1711 C CA . HIS A 1 212 ? -4.637 -0.681 15.778 1.00 95.31 212 HIS A CA 1
ATOM 1712 C C . HIS A 1 212 ? -5.378 0.523 15.197 1.00 95.31 212 HIS A C 1
ATOM 1714 O O . HIS A 1 212 ? -6.541 0.401 14.851 1.00 95.31 212 HIS A O 1
ATOM 1720 N N . LYS A 1 213 ? -4.705 1.666 15.021 1.00 96.12 213 LYS A N 1
ATOM 1721 C CA . LYS A 1 213 ? -5.326 2.846 14.402 1.00 96.12 213 LYS A CA 1
ATOM 1722 C C . LYS A 1 213 ? -5.725 2.611 12.946 1.00 96.12 213 LYS A C 1
ATOM 1724 O O . LYS A 1 213 ? -6.796 3.036 12.536 1.00 96.12 213 LYS A O 1
ATOM 1729 N N . LEU A 1 214 ? -4.885 1.923 12.178 1.00 96.94 214 LEU A N 1
ATOM 1730 C CA . LEU A 1 214 ? -5.175 1.577 10.786 1.00 96.94 214 LEU A CA 1
ATOM 1731 C C . LEU A 1 214 ? -6.303 0.540 10.683 1.00 96.94 214 LEU A C 1
ATOM 1733 O O . LEU A 1 214 ? -7.225 0.708 9.898 1.00 96.94 214 LEU A O 1
ATOM 1737 N N . TRP A 1 215 ? -6.305 -0.495 11.517 1.00 96.31 215 TRP A N 1
ATOM 1738 C CA . TRP A 1 215 ? -7.412 -1.453 11.567 1.00 96.31 215 TRP A CA 1
ATOM 1739 C C . TRP A 1 215 ? -8.717 -0.829 12.069 1.00 96.31 215 TRP A C 1
ATOM 1741 O O . TRP A 1 215 ? -9.782 -1.145 11.542 1.00 96.31 215 TRP A O 1
ATOM 1751 N N . ALA A 1 216 ? -8.644 0.103 13.023 1.00 94.81 216 ALA A N 1
ATOM 1752 C CA . ALA A 1 216 ? -9.797 0.888 13.447 1.00 94.81 216 ALA A CA 1
ATOM 1753 C C . ALA A 1 216 ? -10.339 1.707 12.277 1.00 94.81 216 ALA A C 1
ATOM 1755 O O . ALA A 1 216 ? -11.548 1.746 12.088 1.00 94.81 216 ALA A O 1
ATOM 1756 N N . LYS A 1 217 ? -9.454 2.286 11.454 1.00 93.75 217 LYS A N 1
ATOM 1757 C CA . LYS A 1 217 ? -9.835 3.025 10.248 1.00 93.75 217 LYS A CA 1
ATOM 1758 C C . LYS A 1 217 ? -10.551 2.148 9.221 1.00 93.75 217 LYS A C 1
ATOM 1760 O O . LYS A 1 217 ? -11.556 2.573 8.666 1.00 93.75 217 LYS A O 1
ATOM 1765 N N . LEU A 1 218 ? -10.078 0.919 9.010 1.00 93.81 218 LEU A N 1
ATOM 1766 C CA . LEU A 1 218 ? -10.755 -0.064 8.159 1.00 93.81 218 LEU A CA 1
ATOM 1767 C C . LEU A 1 218 ? -12.178 -0.354 8.668 1.00 93.81 218 LEU A C 1
ATOM 1769 O O . LEU A 1 218 ? -13.127 -0.316 7.893 1.00 93.81 218 LEU A O 1
ATOM 1773 N N . ILE A 1 219 ? -12.332 -0.603 9.973 1.00 92.00 219 ILE A N 1
ATOM 1774 C CA . ILE A 1 219 ? -13.634 -0.891 10.596 1.00 92.00 219 ILE A CA 1
ATOM 1775 C C . ILE A 1 219 ? -14.571 0.318 10.560 1.00 92.00 219 ILE A C 1
ATOM 1777 O O . ILE A 1 219 ? -15.737 0.176 10.197 1.00 92.00 219 ILE A O 1
ATOM 1781 N N . GLU A 1 220 ? -14.053 1.503 10.875 1.00 89.62 220 GLU A N 1
ATOM 1782 C CA . GLU A 1 220 ? -14.748 2.780 10.719 1.00 89.62 220 GLU A CA 1
ATOM 1783 C C . GLU A 1 220 ? -15.268 2.937 9.289 1.00 89.62 220 GLU A C 1
ATOM 1785 O O . GLU A 1 220 ? -16.440 3.250 9.100 1.00 89.62 220 GLU A O 1
ATOM 1790 N N . ALA A 1 221 ? -14.436 2.654 8.284 1.00 87.19 221 ALA A N 1
ATOM 1791 C CA . ALA A 1 221 ? -14.822 2.783 6.888 1.00 87.19 221 ALA A CA 1
ATOM 1792 C C . ALA A 1 221 ? -15.959 1.821 6.499 1.00 87.19 221 ALA A C 1
ATOM 1794 O O . ALA A 1 221 ? -16.871 2.219 5.775 1.00 87.19 221 ALA A O 1
ATOM 1795 N N . GLY A 1 222 ? -15.961 0.590 7.019 1.00 86.50 222 GLY A N 1
ATOM 1796 C CA . GLY A 1 222 ? -17.086 -0.334 6.839 1.00 86.50 222 GLY A CA 1
ATOM 1797 C C . GLY A 1 222 ? -18.369 0.144 7.519 1.00 86.50 222 GLY A C 1
ATOM 1798 O O . GLY A 1 222 ? -19.431 0.116 6.906 1.00 86.50 222 GLY A O 1
ATOM 1799 N N . MET A 1 223 ? -18.274 0.658 8.751 1.00 85.12 223 MET A N 1
ATOM 1800 C CA . MET A 1 223 ? -19.434 1.169 9.495 1.00 85.12 223 MET A CA 1
ATOM 1801 C C . MET A 1 223 ? -20.035 2.438 8.875 1.00 85.12 223 MET A C 1
ATOM 1803 O O . MET A 1 223 ? -21.249 2.616 8.913 1.00 85.12 223 MET A O 1
ATOM 1807 N N . VAL A 1 224 ? -19.190 3.330 8.352 1.00 82.12 224 VAL A N 1
ATOM 1808 C CA . VAL A 1 224 ? -19.580 4.674 7.898 1.00 82.12 224 VAL A CA 1
ATOM 1809 C C . VAL A 1 224 ? -19.885 4.712 6.403 1.00 82.12 224 VAL A C 1
ATOM 1811 O O . VAL A 1 224 ? -20.901 5.273 6.004 1.00 82.12 224 VAL A O 1
ATOM 1814 N N . TYR A 1 225 ? -19.005 4.149 5.576 1.00 80.56 225 TYR A N 1
ATOM 1815 C CA . TYR A 1 225 ? -19.068 4.276 4.115 1.00 80.56 225 TYR A CA 1
ATOM 1816 C C . TYR A 1 225 ? -19.573 3.000 3.430 1.00 80.56 225 TYR A C 1
ATOM 1818 O O . TYR A 1 225 ? -19.676 2.958 2.208 1.00 80.56 225 TYR A O 1
ATOM 1826 N N . GLY A 1 226 ? -19.915 1.964 4.205 1.00 79.12 226 GLY A N 1
ATOM 1827 C CA . GLY A 1 226 ? -20.519 0.740 3.682 1.00 79.12 226 GLY A CA 1
ATOM 1828 C C . GLY A 1 226 ? -19.544 -0.188 2.962 1.00 79.12 226 GLY A C 1
ATOM 1829 O O . GLY A 1 226 ? -19.977 -0.997 2.144 1.00 79.12 226 GLY A O 1
ATOM 1830 N N . HIS A 1 227 ? -18.242 -0.079 3.242 1.00 81.94 227 HIS A N 1
ATOM 1831 C CA . HIS A 1 227 ? -17.245 -0.994 2.685 1.00 81.94 227 HIS A CA 1
ATOM 1832 C C . HIS A 1 227 ? -17.385 -2.400 3.274 1.00 81.94 227 HIS A C 1
ATOM 1834 O O . HIS A 1 227 ? -17.459 -2.578 4.491 1.00 81.94 227 HIS A O 1
ATOM 1840 N N . ASP A 1 228 ? -17.350 -3.412 2.409 1.00 82.12 228 ASP A N 1
ATOM 1841 C CA . ASP A 1 228 ? -17.403 -4.813 2.824 1.00 82.12 228 ASP A CA 1
ATOM 1842 C C . ASP A 1 228 ? -16.098 -5.232 3.513 1.00 82.12 228 ASP A C 1
ATOM 1844 O O . ASP A 1 228 ? -15.056 -5.413 2.875 1.00 82.12 228 ASP A O 1
ATOM 1848 N N . ILE A 1 229 ? -16.157 -5.454 4.827 1.00 88.69 229 ILE A N 1
ATOM 1849 C CA . ILE A 1 229 ? -15.023 -5.977 5.593 1.00 88.69 229 ILE A CA 1
ATOM 1850 C C . ILE A 1 229 ? -15.141 -7.498 5.701 1.00 88.69 229 ILE A C 1
ATOM 1852 O O . ILE A 1 229 ? -16.182 -8.004 6.129 1.00 88.69 229 ILE A O 1
ATOM 1856 N N . PRO A 1 230 ? -14.082 -8.264 5.379 1.00 90.25 230 PRO A N 1
ATOM 1857 C CA . PRO A 1 230 ? -14.114 -9.710 5.519 1.00 90.25 230 PRO A CA 1
ATOM 1858 C C . PRO A 1 230 ? -14.471 -10.135 6.943 1.00 90.25 230 PRO A C 1
ATOM 1860 O O . PRO A 1 230 ? -13.812 -9.744 7.907 1.00 90.25 230 PRO A O 1
ATOM 1863 N N . HIS A 1 231 ? -15.456 -11.023 7.070 1.00 89.94 231 HIS A N 1
ATOM 1864 C CA . HIS A 1 231 ? -15.875 -11.556 8.367 1.00 89.94 231 HIS A CA 1
ATOM 1865 C C . HIS A 1 231 ? -14.706 -12.184 9.146 1.00 89.94 231 HIS A C 1
ATOM 1867 O O . HIS A 1 231 ? -14.603 -12.013 10.355 1.00 89.94 231 HIS A O 1
ATOM 1873 N N . SER A 1 232 ? -13.765 -12.836 8.453 1.00 91.19 232 SER A N 1
ATOM 1874 C CA . SER A 1 232 ? -12.553 -13.391 9.069 1.00 91.19 232 SER A CA 1
ATOM 1875 C C . SER A 1 232 ? -11.684 -12.333 9.753 1.00 91.19 232 SER A C 1
ATOM 1877 O O . SER A 1 232 ? -11.131 -12.604 10.812 1.00 91.19 232 SER A O 1
ATOM 1879 N N . PHE A 1 233 ? -11.578 -11.136 9.167 1.00 92.56 233 PHE A N 1
ATOM 1880 C CA . PHE A 1 233 ? -10.820 -10.033 9.752 1.00 92.56 233 PHE A CA 1
ATOM 1881 C C . PHE A 1 233 ? -11.504 -9.520 11.023 1.00 92.56 233 PHE A C 1
ATOM 1883 O O . PHE A 1 233 ? -10.843 -9.323 12.039 1.00 92.56 233 PHE A O 1
ATOM 1890 N N . LEU A 1 234 ? -12.832 -9.366 10.991 1.00 91.88 234 LEU A N 1
ATOM 1891 C CA . LEU A 1 234 ? -13.607 -8.960 12.166 1.00 91.88 234 LEU A CA 1
ATOM 1892 C C . LEU A 1 234 ? -13.469 -9.979 13.304 1.00 91.88 234 LEU A C 1
ATOM 1894 O O . LEU A 1 234 ? -13.210 -9.596 14.438 1.00 91.88 234 LEU A O 1
ATOM 1898 N N . MET A 1 235 ? -13.570 -11.275 12.997 1.00 91.69 235 MET A N 1
ATOM 1899 C CA . MET A 1 235 ? -13.442 -12.344 13.993 1.00 91.69 235 MET A CA 1
ATOM 1900 C C . MET A 1 235 ? -12.042 -12.423 14.615 1.00 91.69 235 MET A C 1
ATOM 1902 O O . MET A 1 235 ? -11.927 -12.711 15.804 1.00 91.69 235 MET A O 1
ATOM 1906 N N . GLU A 1 236 ? -10.984 -12.138 13.848 1.00 92.69 236 GLU A N 1
ATOM 1907 C CA . GLU A 1 236 ? -9.606 -12.067 14.363 1.00 92.69 236 GLU A CA 1
ATOM 1908 C C . GLU A 1 236 ? -9.444 -10.973 15.433 1.00 92.69 236 GLU A C 1
ATOM 1910 O O . GLU A 1 236 ? -8.654 -11.131 16.363 1.00 92.69 236 GLU A O 1
ATOM 1915 N N . HIS A 1 237 ? -10.233 -9.899 15.343 1.00 91.62 237 HIS A N 1
ATOM 1916 C CA . HIS A 1 237 ? -10.109 -8.716 16.196 1.00 91.62 237 HIS A CA 1
ATOM 1917 C C . HIS A 1 237 ? -11.295 -8.503 17.149 1.00 91.62 237 HIS A C 1
ATOM 1919 O O . HIS A 1 237 ? -11.349 -7.498 17.854 1.00 91.62 237 HIS A O 1
ATOM 1925 N N . ALA A 1 238 ? -12.228 -9.454 17.216 1.00 89.75 238 ALA A N 1
ATOM 1926 C CA . ALA A 1 238 ? -13.509 -9.299 17.902 1.00 89.75 238 ALA A CA 1
ATOM 1927 C C . ALA A 1 238 ? -13.427 -9.044 19.416 1.00 89.75 238 ALA A C 1
ATOM 1929 O O . ALA A 1 238 ? -14.406 -8.634 20.019 1.00 89.75 238 ALA A O 1
ATOM 1930 N N . ASN A 1 239 ? -12.285 -9.306 20.049 1.00 87.62 239 ASN A N 1
ATOM 1931 C CA . ASN A 1 239 ? -12.106 -9.123 21.491 1.00 87.62 239 ASN A CA 1
ATOM 1932 C C . ASN A 1 239 ? -11.010 -8.097 21.826 1.00 87.62 239 ASN A C 1
ATOM 1934 O O . ASN A 1 239 ? -10.540 -8.050 22.963 1.00 87.62 239 ASN A O 1
ATOM 1938 N N . ASP A 1 240 ? -10.562 -7.297 20.853 1.00 92.81 240 ASP A N 1
ATOM 1939 C CA . ASP A 1 240 ? -9.538 -6.276 21.088 1.00 92.81 240 ASP A CA 1
ATOM 1940 C C . ASP A 1 240 ? -10.173 -4.990 21.641 1.00 92.81 240 ASP A C 1
ATOM 1942 O O . ASP A 1 240 ? -10.630 -4.113 20.908 1.00 92.81 240 ASP A O 1
ATOM 1946 N N . GLU A 1 241 ? -10.175 -4.860 22.969 1.00 91.69 241 GLU A N 1
ATOM 1947 C CA . GLU A 1 241 ? -10.726 -3.693 23.670 1.00 91.69 241 GLU A CA 1
ATOM 1948 C C . GLU A 1 241 ? -10.066 -2.376 23.232 1.00 91.69 241 GLU A C 1
ATOM 1950 O O . GLU A 1 241 ? -10.730 -1.345 23.111 1.00 91.69 241 GLU A O 1
ATOM 1955 N N . LYS A 1 242 ? -8.761 -2.399 22.939 1.00 93.06 242 LYS A N 1
ATOM 1956 C CA . LYS A 1 242 ? -8.039 -1.200 22.514 1.00 93.06 242 LYS A CA 1
ATOM 1957 C C . LYS A 1 242 ? -8.447 -0.788 21.106 1.00 93.06 242 LYS A C 1
ATOM 1959 O O . LYS A 1 242 ? -8.606 0.403 20.853 1.00 93.06 242 LYS A O 1
ATOM 1964 N N . LEU A 1 243 ? -8.589 -1.747 20.195 1.00 94.12 243 LEU A N 1
ATOM 1965 C CA . LEU A 1 243 ? -9.106 -1.491 18.855 1.00 94.12 243 LEU A CA 1
ATOM 1966 C C . LEU A 1 243 ? -10.526 -0.918 18.923 1.00 94.12 243 LEU A C 1
ATOM 1968 O O . LEU A 1 243 ? -10.803 0.092 18.280 1.00 94.12 243 LEU A O 1
ATOM 1972 N N . ASN A 1 244 ? -11.387 -1.508 19.754 1.00 93.69 244 ASN A N 1
ATOM 1973 C CA . ASN A 1 244 ? -12.760 -1.051 19.957 1.00 93.69 244 ASN A CA 1
ATOM 1974 C C . ASN A 1 244 ? -12.805 0.404 20.455 1.00 93.69 244 ASN A C 1
ATOM 1976 O O . ASN A 1 244 ? -13.569 1.209 19.923 1.00 93.69 244 ASN A O 1
ATOM 1980 N N . GLU A 1 245 ? -11.944 0.788 21.404 1.00 94.19 245 GLU A N 1
ATOM 1981 C CA . GLU A 1 245 ? -11.843 2.187 21.848 1.00 94.19 245 GLU A CA 1
ATOM 1982 C C . GLU A 1 245 ? -11.281 3.141 20.779 1.00 94.19 245 GLU A C 1
ATOM 1984 O O . GLU A 1 245 ? -11.730 4.289 20.698 1.00 94.19 245 GLU A O 1
ATOM 1989 N N . GLU A 1 246 ? -10.353 2.700 19.923 1.00 94.94 246 GLU A N 1
ATOM 1990 C CA . GLU A 1 246 ? -9.880 3.507 18.784 1.00 94.94 246 GLU A CA 1
ATOM 1991 C C . GLU A 1 246 ? -11.010 3.738 17.761 1.00 94.94 246 GLU A C 1
ATOM 1993 O O . GLU A 1 246 ? -11.200 4.874 17.324 1.00 94.94 246 GLU A O 1
ATOM 1998 N N . ILE A 1 247 ? -11.816 2.710 17.450 1.00 93.25 247 ILE A N 1
ATOM 1999 C CA . ILE A 1 247 ? -12.990 2.815 16.558 1.00 93.25 247 ILE A CA 1
ATOM 2000 C C . ILE A 1 247 ? -13.999 3.824 17.115 1.00 93.25 247 ILE A C 1
ATOM 2002 O O . ILE A 1 247 ? -14.412 4.749 16.414 1.00 93.25 247 ILE A O 1
ATOM 2006 N N . LEU A 1 248 ? -14.364 3.683 18.395 1.00 92.25 248 LEU A N 1
ATOM 2007 C CA . LEU A 1 248 ? -15.291 4.593 19.076 1.00 92.25 248 LEU A CA 1
ATOM 2008 C C . LEU A 1 248 ? -14.805 6.036 19.001 1.00 92.25 248 LEU A C 1
ATOM 2010 O O . LEU A 1 248 ? -15.559 6.940 18.646 1.00 92.25 248 LEU A O 1
ATOM 2014 N N . THR A 1 249 ? -13.526 6.239 19.309 1.00 92.00 249 THR A N 1
ATOM 2015 C CA . THR A 1 249 ? -12.909 7.563 19.320 1.00 92.00 249 THR A CA 1
ATOM 2016 C C . THR A 1 249 ? -12.875 8.184 17.921 1.00 92.00 249 THR A C 1
ATOM 2018 O O . THR A 1 249 ? -13.096 9.391 17.792 1.00 92.00 249 THR A O 1
ATOM 2021 N N . GLY A 1 250 ? -12.588 7.397 16.879 1.00 90.25 250 GLY A N 1
ATOM 2022 C CA . GLY A 1 250 ? -12.581 7.851 15.484 1.00 90.25 250 GLY A CA 1
ATOM 2023 C C . GLY A 1 250 ? -13.957 8.344 15.039 1.00 90.25 250 GLY A C 1
ATOM 2024 O O . GLY A 1 250 ? -14.114 9.511 14.662 1.00 90.25 250 GLY A O 1
ATOM 2025 N N . ILE A 1 251 ? -14.971 7.497 15.222 1.00 89.31 251 ILE A N 1
ATOM 2026 C CA . ILE A 1 251 ? -16.361 7.778 14.846 1.00 89.31 251 ILE A CA 1
ATOM 2027 C C . ILE A 1 251 ? -16.924 8.979 15.627 1.00 89.31 251 ILE A C 1
ATOM 2029 O O . ILE A 1 251 ? -17.522 9.878 15.034 1.00 89.31 251 ILE A O 1
ATOM 2033 N N . GLU A 1 252 ? -16.691 9.067 16.941 1.00 88.88 252 GLU A N 1
ATOM 2034 C CA . GLU A 1 252 ? -17.135 10.215 17.748 1.00 88.88 252 GLU A CA 1
ATOM 2035 C C . GLU A 1 252 ? -16.473 11.530 17.306 1.00 88.88 252 GLU A C 1
ATOM 2037 O O . GLU A 1 252 ? -17.125 12.576 17.274 1.00 88.88 252 GLU A O 1
ATOM 2042 N N . LYS A 1 253 ? -15.180 11.513 16.953 1.00 88.88 253 LYS A N 1
ATOM 2043 C CA . LYS A 1 253 ? -14.489 12.706 16.435 1.00 88.88 253 LYS A CA 1
ATOM 2044 C C . LYS A 1 253 ? -15.061 13.149 15.100 1.00 88.88 253 LYS A C 1
ATOM 2046 O O . LYS A 1 253 ? -15.261 14.346 14.905 1.00 88.88 253 LYS A O 1
ATOM 2051 N N . MET A 1 254 ? -15.335 12.203 14.208 1.00 85.31 254 MET A N 1
ATOM 2052 C CA . MET A 1 254 ? -15.974 12.491 12.931 1.00 85.31 254 MET A CA 1
ATOM 2053 C C . MET A 1 254 ? -17.359 13.115 13.130 1.00 85.31 254 MET A C 1
ATOM 2055 O O . MET A 1 254 ? -17.640 14.150 12.537 1.00 85.31 254 MET A O 1
ATOM 2059 N N . ALA A 1 255 ? -18.177 12.580 14.042 1.00 83.88 255 ALA A N 1
ATOM 2060 C CA . ALA A 1 255 ? -19.522 13.098 14.321 1.00 83.88 255 ALA A CA 1
ATOM 2061 C C . ALA A 1 255 ? -19.514 14.534 14.857 1.00 83.88 255 ALA A C 1
ATOM 2063 O O . ALA A 1 255 ? -20.531 15.222 14.839 1.00 83.88 255 ALA A O 1
ATOM 2064 N N . ASN A 1 256 ? -18.377 14.995 15.376 1.00 82.69 256 ASN A N 1
ATOM 2065 C CA . ASN A 1 256 ? -18.206 16.337 15.913 1.00 82.69 256 ASN A CA 1
ATOM 2066 C C . ASN A 1 256 ? -17.602 17.341 14.924 1.00 82.69 256 ASN A C 1
ATOM 2068 O O . ASN A 1 256 ? -17.446 18.498 15.306 1.00 82.69 256 ASN A O 1
ATOM 2072 N N . LYS A 1 257 ? -17.261 16.939 13.696 1.00 79.00 257 LYS A N 1
ATOM 2073 C CA . LYS A 1 257 ? -16.806 17.873 12.662 1.00 79.00 257 LYS A CA 1
ATOM 2074 C C . LYS A 1 257 ? -17.972 18.322 11.789 1.00 79.00 257 LYS A C 1
ATOM 2076 O O . LYS A 1 257 ? -18.690 17.498 11.238 1.00 79.00 257 LYS A O 1
ATOM 2081 N N . ASP A 1 258 ? -18.059 19.630 11.583 1.00 68.00 258 ASP A N 1
ATOM 2082 C CA . ASP A 1 258 ? -19.112 20.259 10.779 1.00 68.00 258 ASP A CA 1
ATOM 2083 C C . ASP A 1 258 ? -18.836 20.234 9.258 1.00 68.00 258 ASP A C 1
ATOM 2085 O O . ASP A 1 258 ? -19.660 20.704 8.482 1.00 68.00 258 ASP A O 1
ATOM 2089 N N . THR A 1 259 ? -17.681 19.717 8.814 1.00 60.56 259 THR A N 1
ATOM 2090 C CA . THR A 1 259 ? -17.187 19.848 7.425 1.00 60.56 259 THR A CA 1
ATOM 2091 C C . THR A 1 259 ? -16.633 18.539 6.844 1.00 60.56 259 THR A C 1
ATOM 2093 O O . THR A 1 259 ? -15.554 18.536 6.252 1.00 60.56 259 THR A O 1
ATOM 2096 N N . ILE A 1 260 ? -17.282 17.402 7.084 1.00 63.97 260 ILE A N 1
ATOM 2097 C CA . ILE A 1 260 ? -16.874 16.135 6.458 1.00 63.97 260 ILE A CA 1
ATOM 2098 C C . ILE A 1 260 ? -17.850 15.810 5.328 1.00 63.97 260 ILE A C 1
ATOM 2100 O O . ILE A 1 260 ? -19.062 15.830 5.544 1.00 63.97 260 ILE A O 1
ATOM 2104 N N . ASP A 1 261 ? -17.311 15.468 4.159 1.00 59.16 261 ASP A N 1
ATOM 2105 C CA . ASP A 1 261 ? -18.074 14.871 3.066 1.00 59.16 261 ASP A CA 1
ATOM 2106 C C . ASP A 1 261 ? -18.528 13.468 3.485 1.00 59.16 261 ASP A C 1
ATOM 2108 O O . ASP A 1 261 ? -17.722 12.550 3.640 1.00 59.16 261 ASP A O 1
ATOM 2112 N N . PHE A 1 262 ? -19.830 13.317 3.727 1.00 63.53 262 PHE A N 1
ATOM 2113 C CA . PHE A 1 262 ? -20.446 12.039 4.069 1.00 63.53 262 PHE A CA 1
ATOM 2114 C C . PHE A 1 262 ? -21.296 11.533 2.917 1.00 63.53 262 PHE A C 1
ATOM 2116 O O . PHE A 1 262 ? -22.138 12.254 2.381 1.00 63.53 262 PHE A O 1
ATOM 2123 N N . TRP A 1 263 ? -21.134 10.253 2.598 1.00 59.84 263 TRP A N 1
ATOM 2124 C CA . TRP A 1 263 ? -22.136 9.527 1.835 1.00 59.84 263 TRP A CA 1
ATOM 2125 C C . TRP A 1 263 ? -23.165 8.940 2.804 1.00 59.84 263 TRP A C 1
ATOM 2127 O O . TRP A 1 263 ? -22.777 8.347 3.812 1.00 59.84 263 TRP A O 1
ATOM 2137 N N . PRO A 1 264 ? -24.470 9.114 2.544 1.00 55.28 264 PRO A N 1
ATOM 2138 C CA . PRO A 1 264 ? -25.525 8.641 3.428 1.00 55.28 264 PRO A CA 1
ATOM 2139 C C . PRO A 1 264 ? -25.648 7.121 3.320 1.00 55.28 264 PRO A C 1
ATOM 2141 O O . PRO A 1 264 ? -26.478 6.601 2.576 1.00 55.28 264 PRO A O 1
ATOM 2144 N N . TYR A 1 265 ? -24.812 6.393 4.051 1.00 64.56 265 TYR A N 1
ATOM 2145 C CA . TYR A 1 265 ? -25.029 4.971 4.265 1.00 64.56 265 TYR A CA 1
ATOM 2146 C C . TYR A 1 265 ? -25.900 4.755 5.511 1.00 64.56 265 TYR A C 1
ATOM 2148 O O . TYR A 1 265 ? -25.906 5.586 6.422 1.00 64.56 265 TYR A O 1
ATOM 2156 N N . ASP A 1 266 ? -26.650 3.648 5.560 1.00 74.56 266 ASP A N 1
ATOM 2157 C CA . ASP A 1 266 ? -27.425 3.225 6.736 1.00 74.56 266 ASP A CA 1
ATOM 2158 C C . ASP A 1 266 ? -26.489 2.796 7.883 1.00 74.56 266 ASP A C 1
ATOM 2160 O O . ASP A 1 266 ? -26.288 1.617 8.185 1.00 74.56 266 ASP A O 1
ATOM 2164 N N . MET A 1 267 ? -25.869 3.797 8.505 1.00 78.69 267 MET A N 1
ATOM 2165 C CA . MET A 1 267 ? -24.848 3.625 9.528 1.00 78.69 267 MET A CA 1
ATOM 2166 C C . MET A 1 267 ? -25.387 2.868 10.742 1.00 78.69 267 MET A C 1
ATOM 2168 O O . MET A 1 267 ? -24.658 2.092 11.352 1.00 78.69 267 MET A O 1
ATOM 2172 N N . LYS A 1 268 ? -26.662 3.057 11.104 1.00 82.12 268 LYS A N 1
ATOM 2173 C CA . LYS A 1 268 ? -27.274 2.362 12.247 1.00 82.12 268 LYS A CA 1
ATOM 2174 C C . LYS A 1 268 ? -27.346 0.861 12.027 1.00 82.12 268 LYS A C 1
ATOM 2176 O O . LYS A 1 268 ? -27.025 0.109 12.953 1.00 82.12 268 LYS A O 1
ATOM 2181 N N . THR A 1 269 ? -27.742 0.429 10.832 1.00 81.88 269 THR A N 1
ATOM 2182 C CA . THR A 1 269 ? -27.766 -0.993 10.477 1.00 81.88 269 THR A CA 1
ATOM 2183 C C . THR A 1 269 ? -26.359 -1.582 10.560 1.00 81.88 269 THR A C 1
ATOM 2185 O O . THR A 1 269 ? -26.143 -2.531 11.316 1.00 81.88 269 THR A O 1
ATOM 2188 N N . HIS A 1 270 ? -25.372 -0.942 9.930 1.00 80.19 270 HIS A N 1
ATOM 2189 C CA . HIS A 1 270 ? -23.985 -1.428 9.925 1.00 80.19 270 HIS A CA 1
ATOM 2190 C C . HIS A 1 270 ? -23.324 -1.434 11.301 1.00 80.19 270 HIS A C 1
ATOM 2192 O O . HIS A 1 270 ? -22.695 -2.420 11.686 1.00 80.19 270 HIS A O 1
ATOM 2198 N N . VAL A 1 271 ? -23.520 -0.378 12.095 1.00 82.75 271 VAL A N 1
ATOM 2199 C CA . VAL A 1 271 ? -23.074 -0.326 13.494 1.00 82.75 271 VAL A CA 1
ATOM 2200 C C . VAL A 1 271 ? -23.684 -1.484 14.280 1.00 82.75 271 VAL A C 1
ATOM 2202 O O . VAL A 1 271 ? -22.971 -2.165 15.014 1.00 82.75 271 VAL A O 1
ATOM 2205 N N . THR A 1 272 ? -24.979 -1.756 14.118 1.00 81.88 272 THR A N 1
ATOM 2206 C CA . THR A 1 272 ? -25.663 -2.837 14.844 1.00 81.88 272 THR A CA 1
ATOM 2207 C C . THR A 1 272 ? -25.129 -4.218 14.461 1.00 81.88 272 THR A C 1
ATOM 2209 O O . THR A 1 272 ? -24.983 -5.083 15.326 1.00 81.88 272 THR A O 1
ATOM 2212 N N . GLU A 1 273 ? -24.839 -4.453 13.185 1.00 83.94 273 GLU A N 1
ATOM 2213 C CA . GLU A 1 273 ? -24.305 -5.734 12.716 1.00 83.94 273 GLU A CA 1
ATOM 2214 C C . GLU A 1 273 ? -22.853 -5.942 13.154 1.00 83.94 273 GLU A C 1
ATOM 2216 O O . GLU A 1 273 ? -22.517 -6.974 13.740 1.00 83.94 273 GLU A O 1
ATOM 2221 N N . MET A 1 274 ? -21.995 -4.943 12.944 1.00 86.38 274 MET A N 1
ATOM 2222 C CA . MET A 1 274 ? -20.567 -5.054 13.235 1.00 86.38 274 MET A CA 1
ATOM 2223 C C . MET A 1 274 ? -20.269 -5.080 14.736 1.00 86.38 274 MET A C 1
ATOM 2225 O O . MET A 1 274 ? -19.393 -5.829 15.165 1.00 86.38 274 MET A O 1
ATOM 2229 N N . THR A 1 275 ? -21.005 -4.328 15.561 1.00 87.12 275 THR A N 1
ATOM 2230 C CA . THR A 1 275 ? -20.785 -4.317 17.022 1.00 87.12 275 THR A CA 1
ATOM 2231 C C . THR A 1 275 ? -21.074 -5.660 17.684 1.00 87.12 275 THR A C 1
ATOM 2233 O O . THR A 1 275 ? -20.369 -6.033 18.623 1.00 87.12 275 THR A O 1
ATOM 2236 N N . LYS A 1 276 ? -22.050 -6.421 17.167 1.00 86.06 276 LYS A N 1
ATOM 2237 C CA . LYS A 1 276 ? -22.332 -7.792 17.622 1.00 86.06 276 LYS A CA 1
ATOM 2238 C C . LYS A 1 276 ? -21.159 -8.730 17.357 1.00 86.06 276 LYS A C 1
ATOM 2240 O O . LYS A 1 276 ? -20.858 -9.573 18.194 1.00 86.06 276 LYS A O 1
ATOM 2245 N N . ILE A 1 277 ? -20.509 -8.584 16.202 1.00 89.50 277 ILE A N 1
ATOM 2246 C CA . ILE A 1 277 ? -19.352 -9.402 15.820 1.00 89.50 277 ILE A CA 1
ATOM 2247 C C . ILE A 1 277 ? -18.130 -9.007 16.653 1.00 89.50 277 ILE A C 1
ATOM 2249 O O . ILE A 1 277 ? -17.411 -9.878 17.126 1.00 89.50 277 ILE A O 1
ATOM 2253 N N . LEU A 1 278 ? -17.916 -7.705 16.862 1.00 90.88 278 LEU A N 1
ATOM 2254 C CA . LEU A 1 278 ? -16.722 -7.153 17.507 1.00 90.88 278 LEU A CA 1
ATOM 2255 C C . LEU A 1 278 ? -16.786 -7.091 19.045 1.00 90.88 278 LEU A C 1
ATOM 2257 O O . LEU A 1 278 ? -15.990 -6.385 19.664 1.00 90.88 278 LEU A O 1
ATOM 2261 N N . GLY A 1 279 ? -17.759 -7.763 19.668 1.00 87.56 279 GLY A N 1
ATOM 2262 C CA . GLY A 1 279 ? -17.823 -7.892 21.126 1.00 87.56 279 GLY A CA 1
ATOM 2263 C C . GLY A 1 279 ? -17.945 -6.564 21.884 1.00 87.56 279 GLY A C 1
ATOM 2264 O O . GLY A 1 279 ? -17.495 -6.466 23.026 1.00 87.56 279 GLY A O 1
ATOM 2265 N N . PHE A 1 280 ? -18.525 -5.526 21.272 1.00 91.81 280 PHE A N 1
ATOM 2266 C CA . PHE A 1 280 ? -18.695 -4.228 21.927 1.00 91.81 280 PHE A CA 1
ATOM 2267 C C . PHE A 1 280 ? -19.637 -4.365 23.131 1.00 91.81 280 PHE A C 1
ATOM 2269 O O . PHE A 1 280 ? -20.691 -4.996 23.051 1.00 91.81 280 PHE A O 1
ATOM 2276 N N . SER A 1 281 ? -19.289 -3.730 24.251 1.00 91.19 281 SER A N 1
ATOM 2277 C CA . SER A 1 281 ? -20.190 -3.638 25.404 1.00 91.19 281 SER A CA 1
ATOM 2278 C C . SER A 1 281 ? -21.407 -2.766 25.087 1.00 91.19 281 SER A C 1
ATOM 2280 O O . SER A 1 281 ? -21.321 -1.838 24.283 1.00 91.19 281 SER A O 1
ATOM 2282 N N . GLU A 1 282 ? -22.517 -2.981 25.797 1.00 91.31 282 GLU A N 1
ATOM 2283 C CA . GLU A 1 282 ? -23.742 -2.179 25.637 1.00 91.31 282 GLU A CA 1
ATOM 2284 C C . GLU A 1 282 ? -23.452 -0.669 25.702 1.00 91.31 282 GLU A C 1
ATOM 2286 O O . GLU A 1 282 ? -23.907 0.110 24.870 1.00 91.31 282 GLU A O 1
ATOM 2291 N N . LYS A 1 283 ? -22.593 -0.243 26.637 1.00 92.44 283 LYS A N 1
ATOM 2292 C CA . LYS A 1 283 ? -22.189 1.164 26.769 1.00 92.44 283 LYS A CA 1
ATOM 2293 C C . LYS A 1 283 ? -21.476 1.691 25.518 1.00 92.44 283 LYS A C 1
ATOM 2295 O O . LYS A 1 283 ? -21.681 2.844 25.145 1.00 92.44 283 LYS A O 1
ATOM 2300 N N . GLN A 1 284 ? -20.625 0.883 24.893 1.00 92.75 284 GLN A N 1
ATOM 2301 C CA . GLN A 1 284 ? -19.912 1.257 23.671 1.00 92.75 284 GLN A CA 1
ATOM 2302 C C . GLN A 1 284 ? -20.858 1.297 22.464 1.00 92.75 284 GLN A C 1
ATOM 2304 O O . GLN A 1 284 ? -20.787 2.232 21.671 1.00 92.75 284 GLN A O 1
ATOM 2309 N N . VAL A 1 285 ? -21.801 0.356 22.368 1.00 91.62 285 VAL A N 1
ATOM 2310 C CA . VAL A 1 285 ? -22.848 0.369 21.332 1.00 91.62 285 VAL A CA 1
ATOM 2311 C C . VAL A 1 285 ? -23.677 1.653 21.415 1.00 91.62 285 VAL A C 1
ATOM 2313 O O . VAL A 1 285 ? -23.836 2.348 20.414 1.00 91.62 285 VAL A O 1
ATOM 2316 N N . GLN A 1 286 ? -24.121 2.041 22.615 1.00 91.94 286 GLN A N 1
ATOM 2317 C CA . GLN A 1 286 ? -24.880 3.283 22.811 1.00 91.94 286 GLN A CA 1
ATOM 2318 C C . GLN A 1 286 ? -24.088 4.540 22.405 1.00 91.94 286 GLN A C 1
ATOM 2320 O O . GLN A 1 286 ? -24.667 5.498 21.887 1.00 91.94 286 GLN A O 1
ATOM 2325 N N . ARG A 1 287 ? -22.759 4.549 22.590 1.00 92.94 287 ARG A N 1
ATOM 2326 C CA . ARG A 1 287 ? -21.891 5.641 22.106 1.00 92.94 287 ARG A CA 1
ATOM 2327 C C . ARG A 1 287 ? -21.900 5.735 20.578 1.00 92.94 287 ARG A C 1
ATOM 2329 O O . ARG A 1 287 ? -22.084 6.831 20.051 1.00 92.94 287 ARG A O 1
ATOM 2336 N N . LEU A 1 288 ? -21.760 4.607 19.874 1.00 90.25 288 LEU A N 1
ATOM 2337 C CA . LEU A 1 288 ? -21.795 4.580 18.406 1.00 90.25 288 LEU A CA 1
ATOM 2338 C C . LEU A 1 288 ? -23.153 4.994 17.851 1.00 90.25 288 LEU A C 1
ATOM 2340 O O . LEU A 1 288 ? -23.200 5.795 16.923 1.00 90.25 288 LEU A O 1
ATOM 2344 N N . LEU A 1 289 ? -24.250 4.507 18.435 1.00 89.62 289 LEU A N 1
ATOM 2345 C CA . LEU A 1 289 ? -25.599 4.877 17.999 1.00 89.62 289 LEU A CA 1
ATOM 2346 C C . LEU A 1 289 ? -25.844 6.383 18.140 1.00 89.62 289 LEU A C 1
ATOM 2348 O O . LEU A 1 289 ? -26.359 7.012 17.220 1.00 89.62 289 LEU A O 1
ATOM 2352 N N . LYS A 1 290 ? -25.380 6.990 19.239 1.00 90.94 290 LYS A N 1
ATOM 2353 C CA . LYS A 1 290 ? -25.443 8.445 19.422 1.00 90.94 290 LYS A CA 1
ATOM 2354 C C . LYS A 1 290 ? -24.613 9.204 18.378 1.00 90.94 290 LYS A C 1
ATOM 2356 O O . LYS A 1 290 ? -25.021 10.279 17.938 1.00 90.94 290 LYS A O 1
ATOM 2361 N N . ALA A 1 291 ? -23.445 8.684 18.001 1.00 89.62 291 ALA A N 1
ATOM 2362 C CA . ALA A 1 291 ? -22.639 9.273 16.935 1.00 89.62 291 ALA A CA 1
ATOM 2363 C C . ALA A 1 291 ? -23.340 9.148 15.569 1.00 89.62 291 ALA A C 1
ATOM 2365 O O . ALA A 1 291 ? -23.427 10.142 14.851 1.00 89.62 291 ALA A O 1
ATOM 2366 N N . ALA A 1 292 ? -23.922 7.983 15.261 1.00 86.88 292 ALA A N 1
ATOM 2367 C CA . ALA A 1 292 ? -24.729 7.742 14.061 1.00 86.88 292 ALA A CA 1
ATOM 2368 C C . ALA A 1 292 ? -25.926 8.704 13.959 1.00 86.88 292 ALA A C 1
ATOM 2370 O O . ALA A 1 292 ? -26.121 9.335 12.922 1.00 86.88 292 ALA A O 1
ATOM 2371 N N . ASP A 1 293 ? -26.664 8.914 15.056 1.00 86.50 293 ASP A N 1
ATOM 2372 C CA . ASP A 1 293 ? -27.746 9.907 15.120 1.00 86.50 293 ASP A CA 1
ATOM 2373 C C . ASP A 1 293 ? -27.262 11.319 14.770 1.00 86.50 293 ASP A C 1
ATOM 2375 O O . ASP A 1 293 ? -27.958 12.082 14.095 1.00 86.50 293 ASP A O 1
ATOM 2379 N N . LYS A 1 294 ? -26.063 11.688 15.233 1.00 86.06 294 LYS A N 1
ATOM 2380 C CA . LYS A 1 294 ? -25.487 13.001 14.948 1.00 86.06 294 LYS A CA 1
ATOM 2381 C C . LYS A 1 294 ? -25.090 13.136 13.474 1.00 86.06 294 LYS A C 1
ATOM 2383 O O . LYS A 1 294 ? -25.339 14.194 12.898 1.00 86.06 294 LYS A O 1
ATOM 2388 N N . PHE A 1 295 ? -24.554 12.087 12.849 1.00 80.88 295 PHE A N 1
ATOM 2389 C CA . PHE A 1 295 ? -24.282 12.089 11.407 1.00 80.88 295 PHE A CA 1
ATOM 2390 C C . PHE A 1 295 ? -25.549 12.264 10.579 1.00 80.88 295 PHE A C 1
ATOM 2392 O O . PHE A 1 295 ? -25.585 13.130 9.710 1.00 80.88 295 PHE A O 1
ATOM 2399 N N . GLU A 1 296 ? -26.614 11.521 10.889 1.00 78.56 296 GLU A N 1
ATOM 2400 C CA . GLU A 1 296 ? -27.902 11.670 10.200 1.00 78.56 296 GLU A CA 1
ATOM 2401 C C . GLU A 1 296 ? -28.459 13.098 10.321 1.00 78.56 296 GLU A C 1
ATOM 2403 O O . GLU A 1 296 ? -29.075 13.613 9.386 1.00 78.56 296 GLU A O 1
ATOM 2408 N N . GLN A 1 297 ? -28.252 13.760 11.465 1.00 80.56 297 GLN A N 1
ATOM 2409 C CA . GLN A 1 297 ? -28.656 15.154 11.661 1.00 80.56 297 GLN A CA 1
ATOM 2410 C C . GLN A 1 297 ? -27.812 16.142 10.854 1.00 80.56 297 GLN A C 1
ATOM 2412 O O . GLN A 1 297 ? -28.371 17.115 10.349 1.00 80.56 297 GLN A O 1
ATOM 2417 N N . LEU A 1 298 ? -26.496 15.927 10.754 1.00 75.25 298 LEU A N 1
ATOM 2418 C CA . LEU A 1 298 ? -25.605 16.756 9.938 1.00 75.25 298 LEU A CA 1
ATOM 2419 C C . LEU A 1 298 ? -25.931 16.599 8.448 1.00 75.25 298 LEU A C 1
ATOM 2421 O O . LEU A 1 298 ? -26.121 17.603 7.771 1.00 75.25 298 LEU A O 1
ATOM 2425 N N . TYR A 1 299 ? -26.111 15.363 7.975 1.00 71.25 299 TYR A N 1
ATOM 2426 C CA . TYR A 1 299 ? -26.461 15.069 6.583 1.00 71.25 299 TYR A CA 1
ATOM 2427 C C . TYR A 1 299 ? -27.811 15.674 6.165 1.00 71.25 299 TYR A C 1
ATOM 2429 O O . TYR A 1 299 ? -27.951 16.208 5.075 1.00 71.25 299 TYR A O 1
ATOM 2437 N N . LYS A 1 300 ? -28.826 15.662 7.039 1.00 71.06 300 LYS A N 1
ATOM 2438 C CA . LYS A 1 300 ? -30.123 16.308 6.745 1.00 71.06 300 LYS A CA 1
ATOM 2439 C C . LYS A 1 300 ? -30.052 17.840 6.654 1.00 71.06 300 LYS A C 1
ATOM 2441 O O . LYS A 1 300 ? -31.048 18.454 6.277 1.00 71.06 300 LYS A O 1
ATOM 2446 N N . ARG A 1 301 ? -28.950 18.463 7.086 1.00 61.41 301 ARG A N 1
ATOM 2447 C CA . ARG A 1 301 ? -28.756 19.924 7.081 1.00 61.41 301 ARG A CA 1
ATOM 2448 C C . ARG A 1 301 ? -27.907 20.422 5.906 1.00 61.41 301 ARG A C 1
ATOM 2450 O O . ARG A 1 301 ? -27.947 21.625 5.660 1.00 61.41 301 ARG A O 1
ATOM 2457 N N . SER A 1 302 ? -27.143 19.543 5.253 1.00 58.88 302 SER A N 1
ATOM 2458 C CA . SER A 1 302 ? -26.388 19.808 4.015 1.00 58.88 302 SER A CA 1
ATOM 2459 C C . SER A 1 302 ? -27.277 19.687 2.786 1.00 58.88 302 SER A C 1
ATOM 2461 O O . SER A 1 302 ? -27.134 20.536 1.883 1.00 58.88 302 SER A O 1
#

pLDDT: mean 87.0, std 11.22, range [43.84, 98.31]

Radius of gyration: 22.62 Å; chains: 1; bounding box: 68×35×59 Å

Sequence (302 aa):
MNTIYELIHIEVENQRYPLRKIKENSIGLFTTLEKAQKGMMRHIADEMKENEHTRKLFEEDGEKWKIYSYTFGYEIAEREVNELYGQWCSRSVRTYKSNGELNDECLIADTAKKTDPFLGRPKEKIRFKVGDIVEVFEGGEAELHVITALPWTTEKVERLNKKLLEKGECSLLDASDDCYLAYSLGIGDTHGHPACTDVFRPTKKVSSALKHKLWAKLIEAGMVYGHDIPHSFLMEHANDEKLNEEILTGIEKMANKDTIDFWPYDMKTHVTEMTKILGFSEKQVQRLLKAADKFEQLYKRS

Secondary structure (DSSP, 8-state):
--EEEEEEEEEEESPPSSEEEEEEEEEEEESSHHHHHHHHHHHHHHHHHHHHHHHHHHHHTTPPP---EEEEEEEEEEEETTS-TT----S-EEEEETTS-EEEE-S-S-TTT--S----B-GGG----TT-EEEEEETTEEEEEEEEEPPPBHHHHHHHHHHHHTTT------GGGSB-EEEESSSS--EE--BGGGEE--SSPPPHHHHHHHHHHHHHHHHHH-----HHHHHHHTT-HHHHHHHHHHHHHHHT-S--------HHHHHHHHHHHTT--HHHHHHHHHHHHHHHHHHTT-